Protein AF-A0A1A9BP39-F1 (afdb_monomer_lite)

Sequence (186 aa):
MTRADRRTLVRQLAGEGLSRRAIAKRLNVSKDTVRRDLDATAQDNTPDNTPDSAPGSAPVIDPPEPPAPQAAGGDLPDTAPDSAPDTAPVVEPPAPQGAPVAQVPDPHAGIEVSRCAGLRRDLALLAQTGKSPQALVYQAVIAMAHAYRLARARGDVAPGVPFTVHSMRLAPLPHRAGPAGPAEAG

Radius of gyration: 29.64 Å; chains: 1; bounding box: 73×61×86 Å

Foldseek 3Di:
DDLVVLLVQLVVVVVVVDDLVRSCVVVVHDSVSSVVSVVVVVVVPPPPDDDDDDDDDDDDDDDDDDDDDDDDDDDDDDDDDDDDDDDDDDDDPDDPDPDPPPPDPDPPVPPPCVVVPVSVVVLVVVVVVVDDSVVVVVVVVVQVVVVVVVCVVVVVDDPPDDDDCPDDDDDDDPPPPDPPPPDPDD

Structure (mmCIF, N/CA/C/O backbone):
data_AF-A0A1A9BP39-F1
#
_entry.id   AF-A0A1A9BP39-F1
#
loop_
_atom_site.group_PDB
_atom_site.id
_atom_site.type_symbol
_atom_site.label_atom_id
_atom_site.label_alt_id
_atom_site.label_comp_id
_atom_site.label_asym_id
_atom_site.label_entity_id
_atom_site.label_seq_id
_atom_site.pdbx_PDB_ins_code
_atom_site.Cartn_x
_atom_site.Cartn_y
_atom_site.Cartn_z
_atom_site.occupancy
_atom_site.B_iso_or_equiv
_atom_site.auth_seq_id
_atom_site.auth_comp_id
_atom_site.auth_asym_id
_atom_site.auth_atom_id
_atom_site.pdbx_PDB_model_num
ATOM 1 N N . MET A 1 1 ? -19.842 -20.002 -22.309 1.00 77.50 1 MET A N 1
ATOM 2 C CA . MET A 1 1 ? -19.269 -19.473 -21.052 1.00 77.50 1 MET A CA 1
ATOM 3 C C . MET A 1 1 ? -20.235 -19.777 -19.922 1.00 77.50 1 MET A C 1
ATOM 5 O O . MET A 1 1 ? -21.415 -19.469 -20.078 1.00 77.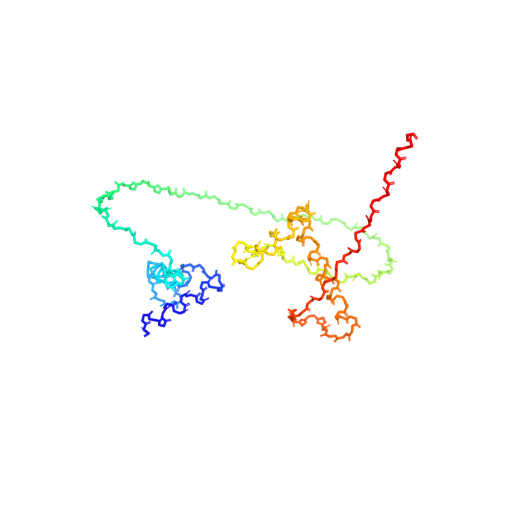50 1 MET A O 1
ATOM 9 N N . THR A 1 2 ? -19.787 -20.410 -18.837 1.00 93.62 2 THR A N 1
ATOM 10 C CA . THR A 1 2 ? -20.690 -20.733 -17.723 1.00 93.62 2 THR A CA 1
ATOM 11 C C . THR A 1 2 ? -20.938 -19.505 -16.840 1.00 93.62 2 THR A C 1
ATOM 13 O O . THR A 1 2 ? -20.203 -18.514 -16.882 1.00 93.62 2 THR A O 1
ATOM 16 N N . ARG A 1 3 ? -22.001 -19.545 -16.027 1.00 91.38 3 ARG A N 1
ATOM 17 C CA . ARG A 1 3 ? -22.317 -18.465 -15.077 1.00 91.38 3 ARG A CA 1
ATOM 18 C C . ARG A 1 3 ? -21.225 -18.300 -14.014 1.00 91.38 3 ARG A C 1
ATOM 20 O O . ARG A 1 3 ? -20.943 -17.171 -13.624 1.00 91.38 3 ARG A O 1
ATOM 27 N N . ALA A 1 4 ? -20.618 -19.404 -13.577 1.00 89.19 4 ALA A N 1
ATOM 28 C CA . ALA A 1 4 ? -19.512 -19.397 -12.624 1.00 89.19 4 ALA A CA 1
ATOM 29 C C . ALA A 1 4 ? -18.274 -18.718 -13.229 1.00 89.19 4 ALA A C 1
ATOM 31 O O . ALA A 1 4 ? -17.756 -17.775 -12.635 1.00 89.19 4 ALA A O 1
ATOM 32 N N . ASP A 1 5 ? -17.897 -19.087 -14.459 1.00 91.50 5 ASP A N 1
ATOM 33 C CA . ASP A 1 5 ? -16.769 -18.458 -15.164 1.00 91.50 5 ASP A CA 1
ATOM 34 C C . ASP A 1 5 ? -16.984 -16.951 -15.322 1.00 91.50 5 ASP A C 1
ATOM 36 O O . ASP A 1 5 ? -16.070 -16.149 -15.123 1.00 91.50 5 ASP A O 1
ATOM 40 N N . ARG A 1 6 ? -18.219 -16.539 -15.645 1.00 96.00 6 ARG A N 1
ATOM 41 C CA . ARG A 1 6 ? -18.553 -15.119 -15.796 1.00 96.00 6 ARG A CA 1
ATOM 42 C C . ARG A 1 6 ? -18.385 -14.353 -14.493 1.00 96.00 6 ARG A C 1
ATOM 44 O O . ARG A 1 6 ? -17.818 -13.267 -14.520 1.00 96.00 6 ARG A O 1
ATOM 51 N N . ARG A 1 7 ? -18.833 -14.906 -13.366 1.00 94.62 7 ARG A N 1
ATOM 52 C CA . ARG A 1 7 ? -18.667 -14.278 -12.045 1.00 94.62 7 ARG A CA 1
ATOM 53 C C . ARG A 1 7 ? -17.196 -14.101 -11.683 1.00 94.62 7 ARG A C 1
ATOM 55 O O . ARG A 1 7 ? -16.824 -13.034 -11.199 1.00 94.62 7 ARG A O 1
ATOM 62 N N . THR A 1 8 ? -16.362 -15.095 -11.981 1.00 93.62 8 THR A N 1
ATOM 63 C CA . THR A 1 8 ? -14.910 -15.014 -11.776 1.00 93.62 8 THR A CA 1
ATOM 64 C C . THR A 1 8 ? -14.295 -13.879 -12.596 1.00 93.62 8 THR A C 1
ATOM 66 O O . THR A 1 8 ? -13.587 -13.042 -12.037 1.00 93.62 8 THR A O 1
ATOM 69 N N . LEU A 1 9 ? -14.638 -13.771 -13.887 1.00 94.94 9 LEU A N 1
ATOM 70 C CA . LEU A 1 9 ? -14.141 -12.680 -14.736 1.00 94.94 9 LEU A CA 1
ATOM 71 C C . LEU A 1 9 ? -14.679 -11.304 -14.321 1.00 94.94 9 LEU A C 1
ATOM 73 O O . LEU A 1 9 ? -13.938 -10.326 -14.347 1.00 94.94 9 LEU A O 1
ATOM 77 N N . VAL A 1 10 ? -15.946 -11.207 -13.908 1.00 95.94 10 VAL A N 1
ATOM 78 C CA . VAL A 1 10 ? -16.526 -9.955 -13.393 1.00 95.94 10 VAL A CA 1
ATOM 79 C C . VAL A 1 10 ? -15.775 -9.483 -12.144 1.00 95.94 10 VAL A C 1
ATOM 81 O O . VAL A 1 10 ? -15.451 -8.300 -12.050 1.00 95.94 10 VAL A O 1
ATOM 84 N N . ARG A 1 11 ? -15.449 -10.394 -11.216 1.00 94.44 11 ARG A N 1
ATOM 85 C CA . ARG A 1 11 ? -14.672 -10.081 -10.006 1.00 94.44 11 ARG A CA 1
ATOM 86 C C . ARG A 1 11 ? -13.259 -9.609 -10.351 1.00 94.44 11 ARG A C 1
ATOM 88 O O . ARG A 1 11 ? -12.810 -8.605 -9.806 1.00 94.44 11 ARG A O 1
ATOM 95 N N . GLN A 1 12 ? -12.587 -10.302 -11.269 1.00 94.19 12 GLN A N 1
ATOM 96 C CA . GLN A 1 12 ? -11.242 -9.942 -11.715 1.00 94.19 12 GLN A CA 1
ATOM 97 C C . GLN A 1 12 ? -11.211 -8.541 -12.344 1.00 94.19 12 GLN A C 1
ATOM 99 O O . GLN A 1 12 ? -10.460 -7.682 -11.891 1.00 94.19 12 GLN A O 1
ATOM 104 N N . LEU A 1 13 ? -12.088 -8.273 -13.318 1.00 94.44 13 LEU A N 1
ATOM 105 C CA . LEU A 1 13 ? -12.143 -6.977 -14.005 1.00 94.44 13 LEU A CA 1
ATOM 106 C C . LEU A 1 13 ? -12.551 -5.829 -13.066 1.00 94.44 13 LEU A C 1
ATOM 108 O O . LEU A 1 13 ? -12.116 -4.694 -13.244 1.00 94.44 13 LEU A O 1
ATOM 112 N N . ALA A 1 14 ? -13.378 -6.106 -12.053 1.00 93.56 14 ALA A N 1
ATOM 113 C CA . ALA A 1 14 ? -13.688 -5.128 -11.015 1.00 93.56 14 ALA A CA 1
ATOM 114 C C . ALA A 1 14 ? -12.468 -4.824 -10.124 1.00 93.56 14 ALA A C 1
ATOM 116 O O . ALA A 1 14 ? -12.278 -3.673 -9.732 1.00 93.56 14 ALA A O 1
ATOM 117 N N . GLY A 1 15 ? -11.627 -5.825 -9.838 1.00 87.81 15 GLY A N 1
ATOM 118 C CA . GLY A 1 15 ? -10.347 -5.654 -9.141 1.00 87.81 15 GLY A CA 1
ATOM 119 C C . GLY A 1 15 ? -9.326 -4.833 -9.937 1.00 87.81 15 GLY A C 1
ATOM 120 O O . GLY A 1 15 ? -8.557 -4.081 -9.348 1.00 87.81 15 GLY A O 1
ATOM 121 N N . GLU A 1 16 ? -9.384 -4.899 -11.268 1.00 90.06 16 GLU A N 1
ATOM 122 C CA . GLU A 1 16 ? -8.607 -4.057 -12.193 1.00 90.06 16 GLU A CA 1
ATOM 123 C C . GLU A 1 16 ? -9.140 -2.610 -12.294 1.00 90.06 16 GLU A C 1
ATOM 125 O O . GLU A 1 16 ? -8.597 -1.791 -13.032 1.00 90.06 16 GLU A O 1
ATOM 130 N N . GLY A 1 17 ? -10.213 -2.274 -11.567 1.00 93.75 17 GLY A N 1
ATOM 131 C CA . GLY A 1 17 ? -10.776 -0.923 -11.522 1.00 93.75 17 GLY A CA 1
ATOM 132 C C . GLY A 1 17 ? -11.692 -0.571 -12.697 1.00 93.75 17 GLY A C 1
ATOM 133 O O . GLY A 1 17 ? -12.065 0.594 -12.856 1.00 93.75 17 GLY A O 1
ATOM 134 N N . LEU A 1 18 ? -12.099 -1.541 -13.525 1.00 94.38 18 LEU A N 1
ATOM 135 C CA . LEU A 1 18 ? -13.011 -1.258 -14.631 1.00 94.38 18 LEU A CA 1
ATOM 136 C C . LEU A 1 18 ? -14.408 -0.888 -14.118 1.00 94.38 18 LEU A C 1
ATOM 138 O O . LEU A 1 18 ? -14.981 -1.521 -13.229 1.00 94.38 18 LEU A O 1
ATOM 142 N N . SER A 1 19 ? -15.019 0.110 -14.761 1.00 95.31 19 SER A N 1
ATOM 143 C CA . SER A 1 19 ? -16.411 0.461 -14.481 1.00 95.31 19 SER A CA 1
ATOM 144 C C . SER A 1 19 ? -17.364 -0.669 -14.893 1.00 95.31 19 SER A C 1
ATOM 146 O O . SER A 1 19 ? -17.146 -1.368 -15.885 1.00 95.31 19 SER A O 1
ATOM 148 N N . ARG A 1 20 ? -18.502 -0.801 -14.198 1.00 95.69 20 ARG A N 1
ATOM 149 C CA . ARG A 1 20 ? -19.535 -1.818 -14.503 1.00 95.69 20 ARG A CA 1
ATOM 150 C C . ARG A 1 20 ? -19.988 -1.794 -15.970 1.00 95.69 20 ARG A C 1
ATOM 152 O O . ARG A 1 20 ? -20.306 -2.834 -16.536 1.00 95.69 20 ARG A O 1
ATOM 159 N N . ARG A 1 21 ? -20.006 -0.608 -16.594 1.00 95.81 21 ARG A N 1
ATOM 160 C CA . ARG A 1 21 ? -20.367 -0.426 -18.010 1.00 95.81 21 ARG A CA 1
ATOM 161 C C . ARG A 1 21 ? -19.275 -0.954 -18.949 1.00 95.81 21 ARG A C 1
ATOM 163 O O . ARG A 1 21 ? -19.604 -1.563 -19.962 1.00 95.81 21 ARG A O 1
ATOM 170 N N . ALA A 1 22 ? -18.002 -0.764 -18.603 1.00 96.00 22 ALA A N 1
ATOM 171 C CA . ALA A 1 22 ? -16.876 -1.317 -19.355 1.00 96.00 22 ALA A CA 1
ATOM 172 C C . ALA A 1 22 ? -16.826 -2.851 -19.253 1.00 96.00 22 ALA A C 1
ATOM 174 O O . ALA A 1 22 ? -16.654 -3.525 -20.267 1.00 96.00 22 ALA A O 1
ATOM 175 N N . ILE A 1 23 ? -17.074 -3.401 -18.059 1.00 96.56 23 ILE A N 1
ATOM 176 C CA . ILE A 1 23 ? -17.167 -4.853 -17.828 1.00 96.56 23 ILE A CA 1
ATOM 177 C C . ILE A 1 23 ? -18.307 -5.461 -18.657 1.00 96.56 23 ILE A C 1
ATOM 179 O O . ILE A 1 23 ? -18.098 -6.441 -19.370 1.00 96.56 23 ILE A O 1
ATOM 183 N N . ALA A 1 24 ? -19.491 -4.841 -18.624 1.00 97.56 24 ALA A N 1
ATOM 184 C CA . ALA A 1 24 ? -20.658 -5.252 -19.406 1.00 97.56 24 ALA A CA 1
ATOM 185 C C . ALA A 1 24 ? -20.354 -5.311 -20.913 1.00 97.56 24 ALA A C 1
ATOM 187 O O . ALA A 1 24 ? -20.621 -6.323 -21.559 1.00 97.56 24 ALA A O 1
ATOM 188 N N . LYS A 1 25 ? -19.720 -4.260 -21.453 1.00 97.38 25 LYS A N 1
ATOM 189 C CA . LYS A 1 25 ? -19.304 -4.201 -22.861 1.00 97.38 25 LYS A CA 1
ATOM 190 C C . LYS A 1 25 ? -18.297 -5.302 -23.210 1.00 97.38 25 LYS A C 1
ATOM 192 O O . LYS A 1 25 ? -18.423 -5.925 -24.256 1.00 97.38 25 LYS A O 1
ATOM 197 N N . ARG A 1 26 ? -17.316 -5.557 -22.338 1.00 96.25 26 ARG A N 1
ATOM 198 C CA . ARG A 1 26 ? -16.243 -6.536 -22.576 1.00 96.25 26 ARG A CA 1
ATOM 199 C C . ARG A 1 26 ? -16.731 -7.984 -22.537 1.00 96.25 26 ARG A C 1
ATOM 201 O O . ARG A 1 26 ? -16.249 -8.805 -23.305 1.00 96.25 26 ARG A O 1
ATOM 208 N N . LEU A 1 27 ? -17.681 -8.287 -21.655 1.00 96.06 27 LEU A N 1
ATOM 209 C CA . LEU A 1 27 ? -18.261 -9.625 -21.504 1.00 96.06 27 LEU A CA 1
ATOM 210 C C . LEU A 1 27 ? -19.524 -9.837 -22.352 1.00 96.06 27 LEU A C 1
ATOM 212 O O . LEU A 1 27 ? -20.117 -10.910 -22.293 1.00 96.06 27 LEU A O 1
ATOM 216 N N . ASN A 1 28 ? -19.936 -8.824 -23.121 1.00 96.88 28 ASN A N 1
ATOM 217 C CA . ASN A 1 28 ? -21.171 -8.802 -23.903 1.00 96.88 28 ASN A CA 1
ATOM 218 C C . ASN A 1 28 ? -22.421 -9.182 -23.079 1.00 96.88 28 ASN A C 1
ATOM 220 O O . ASN A 1 28 ? -23.222 -10.030 -23.469 1.00 96.88 28 ASN A O 1
ATOM 224 N N . VAL A 1 29 ? -22.571 -8.568 -21.903 1.00 96.94 29 VAL A N 1
ATOM 225 C CA . VAL A 1 29 ? -23.714 -8.775 -20.998 1.00 96.94 29 VAL A CA 1
ATOM 226 C C . VAL A 1 29 ? -24.319 -7.447 -20.560 1.00 96.94 29 VAL A C 1
ATOM 228 O O . VAL A 1 29 ? -23.701 -6.392 -20.683 1.00 96.94 29 VAL A O 1
ATOM 231 N N . SER A 1 30 ? -25.535 -7.481 -20.011 1.00 97.38 30 SER A N 1
ATOM 232 C CA . SER A 1 30 ? -26.180 -6.274 -19.493 1.00 97.38 30 SE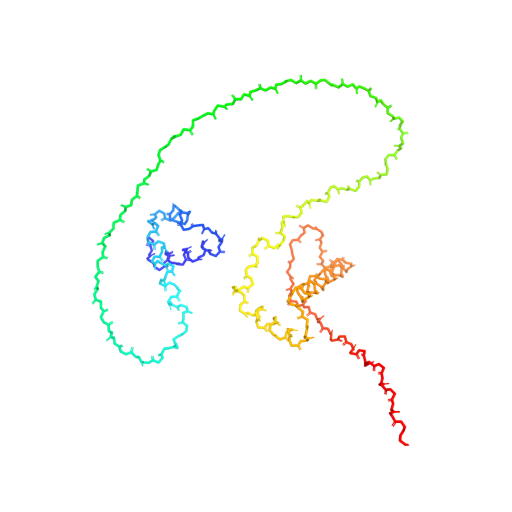R A CA 1
ATOM 233 C C . SER A 1 30 ? -25.505 -5.768 -18.212 1.00 97.38 30 SER A C 1
ATOM 235 O O . SER A 1 30 ? -25.004 -6.541 -17.392 1.00 97.38 30 SER A O 1
ATOM 237 N N . LYS A 1 31 ? -25.560 -4.449 -17.989 1.00 96.31 31 LYS A N 1
ATOM 238 C CA . LYS A 1 31 ? -25.093 -3.815 -16.742 1.00 96.31 31 LYS A CA 1
ATOM 239 C C . LYS A 1 31 ? -25.772 -4.411 -15.499 1.00 96.31 31 LYS A C 1
ATOM 241 O O . LYS A 1 31 ? -25.127 -4.528 -14.460 1.00 96.31 31 LYS A O 1
ATOM 246 N N . ASP A 1 32 ? -27.043 -4.805 -15.608 1.00 97.12 32 ASP A N 1
ATOM 247 C CA . ASP A 1 32 ? -27.777 -5.443 -14.508 1.00 97.12 32 ASP A CA 1
ATOM 248 C C . ASP A 1 32 ? -27.226 -6.835 -14.172 1.00 97.12 32 ASP A C 1
ATOM 250 O O . ASP A 1 32 ? -27.102 -7.185 -13.002 1.00 97.12 32 ASP A O 1
ATOM 254 N N . THR A 1 33 ? -26.792 -7.593 -15.184 1.00 96.50 33 THR A N 1
ATOM 255 C CA . THR A 1 33 ? -26.137 -8.895 -14.976 1.00 96.50 33 THR A CA 1
ATOM 256 C C . THR A 1 33 ? -24.836 -8.731 -14.196 1.00 96.50 33 THR A C 1
ATOM 258 O O . THR A 1 33 ? -24.598 -9.467 -13.245 1.00 96.50 33 THR A O 1
ATOM 261 N N . VAL A 1 34 ? -24.028 -7.721 -14.544 1.00 96.56 34 VAL A N 1
ATOM 262 C CA . VAL A 1 34 ? -22.785 -7.400 -13.820 1.00 96.56 34 VAL A CA 1
ATOM 263 C C . VAL A 1 34 ? -23.073 -7.019 -12.366 1.00 96.56 34 VAL A C 1
ATOM 265 O O . VAL A 1 34 ? -22.350 -7.452 -11.476 1.00 96.56 34 VAL A O 1
ATOM 268 N N . ARG A 1 35 ? -24.137 -6.244 -12.109 1.00 96.56 35 ARG A N 1
ATOM 269 C CA . ARG A 1 35 ? -24.567 -5.897 -10.745 1.00 96.56 35 ARG A CA 1
ATOM 270 C C . ARG A 1 35 ? -24.915 -7.150 -9.937 1.00 96.56 35 ARG A C 1
ATOM 272 O O . ARG A 1 35 ? -24.295 -7.376 -8.908 1.00 96.56 35 ARG A O 1
ATOM 279 N N . ARG A 1 36 ? -25.823 -7.996 -10.443 1.00 95.50 36 ARG A N 1
ATOM 280 C CA . ARG A 1 36 ? -26.234 -9.232 -9.748 1.00 95.50 36 ARG A CA 1
ATOM 281 C C . ARG A 1 36 ? -25.070 -10.193 -9.507 1.00 95.50 36 ARG A C 1
ATOM 283 O O . ARG A 1 36 ? -25.045 -10.873 -8.487 1.00 95.50 36 ARG A O 1
ATOM 290 N N . ASP A 1 37 ? -24.136 -10.291 -10.453 1.00 95.38 37 ASP A N 1
ATOM 291 C CA . ASP A 1 37 ? -22.973 -11.170 -10.317 1.00 95.38 37 ASP A CA 1
ATOM 292 C C . ASP A 1 37 ? -21.973 -10.632 -9.271 1.00 95.38 37 ASP A C 1
ATOM 294 O O . ASP A 1 37 ? -21.426 -11.433 -8.517 1.00 95.38 37 ASP A O 1
ATOM 298 N N . LEU A 1 38 ? -21.799 -9.308 -9.145 1.00 93.31 38 LEU A N 1
ATOM 299 C CA . LEU A 1 38 ? -21.009 -8.701 -8.062 1.00 93.31 38 LEU A CA 1
ATOM 300 C C . LEU A 1 38 ? -21.670 -8.882 -6.687 1.00 93.31 38 LEU A C 1
ATOM 302 O O . LEU A 1 38 ? -20.984 -9.273 -5.742 1.00 93.31 38 LEU A O 1
ATOM 306 N N . ASP A 1 39 ? -22.983 -8.660 -6.589 1.00 91.81 39 ASP A N 1
ATOM 307 C CA . ASP A 1 39 ? -23.737 -8.806 -5.335 1.00 91.81 39 ASP A CA 1
ATOM 308 C C . ASP A 1 39 ? -23.670 -10.253 -4.816 1.00 91.81 39 ASP A C 1
ATOM 310 O O . ASP A 1 39 ? -23.367 -10.482 -3.646 1.00 91.81 39 ASP A O 1
ATOM 314 N N . ALA A 1 40 ? -23.833 -11.238 -5.708 1.00 89.06 40 ALA A N 1
ATOM 315 C CA . ALA A 1 40 ? -23.682 -12.652 -5.363 1.00 89.06 40 ALA A CA 1
ATOM 316 C C . ALA A 1 40 ? -22.275 -12.966 -4.823 1.00 89.06 40 ALA A C 1
ATOM 318 O O . ALA A 1 40 ? -22.132 -13.665 -3.827 1.00 89.06 40 ALA A O 1
ATOM 319 N N . THR A 1 41 ? -21.224 -12.398 -5.426 1.00 86.44 41 THR A N 1
ATOM 320 C CA . THR A 1 41 ? -19.857 -12.607 -4.924 1.00 86.44 41 THR A CA 1
ATOM 321 C C . THR A 1 41 ? -19.553 -11.898 -3.606 1.00 86.44 41 THR A C 1
ATOM 323 O O . THR A 1 41 ? -18.619 -12.306 -2.920 1.00 86.44 41 THR A O 1
ATOM 326 N N . ALA A 1 42 ? -20.286 -10.844 -3.247 1.00 80.44 42 ALA A N 1
ATOM 327 C CA . ALA A 1 42 ? -20.158 -10.207 -1.939 1.00 80.44 42 ALA A CA 1
ATOM 328 C C . ALA A 1 42 ? -20.817 -11.062 -0.844 1.00 80.44 42 ALA A C 1
ATOM 330 O O . ALA A 1 42 ? -20.244 -11.224 0.232 1.00 80.44 42 ALA A O 1
ATOM 331 N N . GLN A 1 43 ? -21.967 -11.672 -1.151 1.00 75.25 43 GLN A N 1
ATOM 332 C CA . GLN A 1 43 ? -22.649 -12.612 -0.256 1.00 75.25 43 GLN A CA 1
ATOM 333 C C . GLN A 1 43 ? -21.808 -13.871 -0.004 1.00 75.25 43 GLN A C 1
ATOM 335 O O . GLN A 1 43 ? -21.618 -14.237 1.150 1.00 75.25 43 GLN A O 1
ATOM 340 N N . ASP A 1 44 ? -21.194 -14.447 -1.044 1.00 71.19 44 ASP A N 1
ATOM 341 C CA . ASP A 1 44 ? -20.322 -15.628 -0.910 1.00 71.19 44 ASP A CA 1
ATOM 342 C C . ASP A 1 44 ? -19.042 -15.366 -0.078 1.00 71.19 44 ASP A C 1
ATOM 344 O O . ASP A 1 44 ? -18.432 -16.300 0.433 1.00 71.19 44 ASP A O 1
ATOM 348 N N . ASN A 1 45 ? -18.598 -14.105 0.037 1.00 59.62 45 ASN A N 1
ATOM 349 C CA . ASN A 1 45 ? -17.401 -13.714 0.801 1.00 59.62 45 ASN A CA 1
ATOM 350 C C . ASN A 1 45 ? -17.715 -13.208 2.214 1.00 59.62 45 ASN A C 1
ATOM 352 O O . ASN A 1 45 ? -16.795 -12.825 2.939 1.00 59.62 45 ASN A O 1
ATOM 356 N N . THR A 1 46 ? -18.988 -13.159 2.603 1.00 53.84 46 THR A N 1
ATOM 357 C CA . THR A 1 46 ? -19.358 -12.816 3.974 1.00 53.84 46 THR A CA 1
ATOM 358 C C . THR A 1 46 ? -19.239 -14.101 4.797 1.00 53.84 46 THR A C 1
ATOM 360 O O . THR A 1 46 ? -20.033 -15.011 4.572 1.00 53.84 46 THR A O 1
ATOM 363 N N . PRO A 1 47 ? -18.236 -14.248 5.691 1.00 48.34 47 PRO A N 1
ATOM 364 C CA . PRO A 1 47 ? -18.181 -15.402 6.574 1.00 48.34 47 PRO A CA 1
ATOM 365 C C . PRO A 1 47 ? -19.466 -15.437 7.394 1.00 48.34 47 PRO A C 1
ATOM 367 O O . PRO A 1 47 ? -19.849 -14.430 7.992 1.00 48.34 47 PRO A O 1
ATOM 370 N N . ASP A 1 48 ? -20.112 -16.596 7.349 1.00 46.81 48 ASP A N 1
ATOM 371 C CA . ASP A 1 48 ? -21.367 -16.931 8.001 1.00 46.81 48 ASP A CA 1
ATOM 372 C C . ASP A 1 48 ? -21.304 -16.570 9.488 1.00 46.81 48 ASP A C 1
ATOM 374 O O . ASP A 1 48 ? -20.714 -17.265 10.314 1.00 46.81 48 ASP A O 1
ATOM 378 N N . ASN A 1 49 ? -21.812 -15.388 9.808 1.00 49.91 49 ASN A N 1
ATOM 379 C CA . ASN A 1 49 ? -21.904 -14.885 11.163 1.00 49.91 49 ASN A CA 1
ATOM 380 C C . ASN A 1 49 ? -23.233 -14.147 11.257 1.00 49.91 49 ASN A C 1
ATOM 382 O O . ASN A 1 49 ? -23.292 -12.920 11.325 1.00 49.91 49 ASN A O 1
ATOM 386 N N . THR A 1 50 ? -24.311 -14.925 11.185 1.00 46.88 50 THR A N 1
ATOM 387 C CA . THR A 1 50 ? -25.649 -14.420 11.467 1.00 46.88 50 THR A CA 1
ATOM 388 C C . THR A 1 50 ? -26.308 -15.331 12.498 1.00 46.88 50 THR A C 1
ATOM 390 O O . THR A 1 50 ? -26.579 -16.493 12.195 1.00 46.88 50 THR A O 1
ATOM 393 N N . PRO A 1 51 ? -26.561 -14.833 13.721 1.00 52.41 51 PRO A N 1
ATOM 394 C CA . PRO A 1 51 ? -27.538 -15.430 14.611 1.00 52.41 51 PRO A CA 1
ATOM 395 C C . PRO A 1 51 ? -28.917 -15.378 13.953 1.00 52.41 51 PRO A C 1
ATOM 397 O O . PRO A 1 51 ? -29.304 -14.372 13.358 1.00 52.41 51 PRO A O 1
ATOM 400 N N . ASP A 1 52 ? -29.629 -16.484 14.102 1.00 51.34 52 ASP A N 1
ATOM 401 C CA . ASP A 1 52 ? -31.028 -16.709 13.767 1.00 51.34 52 ASP A CA 1
ATOM 402 C C . ASP A 1 52 ? -31.936 -15.528 14.166 1.00 51.34 52 ASP A C 1
ATOM 404 O O . ASP A 1 52 ? -32.039 -15.154 15.338 1.00 51.34 52 ASP A O 1
ATOM 408 N N . SER A 1 53 ? -32.595 -14.916 13.182 1.00 43.66 53 SER A N 1
ATOM 409 C CA . SER A 1 53 ? -33.777 -14.078 13.385 1.00 43.66 53 SER A CA 1
ATOM 410 C C . SER A 1 53 ? -34.657 -14.110 12.136 1.00 43.66 53 SER A C 1
ATOM 412 O O . SER A 1 53 ? -34.243 -13.774 11.028 1.00 43.66 53 SER A O 1
ATOM 414 N N . ALA A 1 54 ? -35.878 -14.579 12.373 1.00 44.34 54 ALA A N 1
ATOM 415 C CA . ALA A 1 54 ? -36.924 -14.979 11.442 1.00 44.34 54 ALA A CA 1
ATOM 416 C C . ALA A 1 54 ? -37.590 -13.798 10.673 1.00 44.34 54 ALA A C 1
ATOM 418 O O . ALA A 1 54 ? -37.310 -12.632 10.955 1.00 44.34 54 ALA A O 1
ATOM 419 N N . PRO A 1 55 ? -38.466 -14.080 9.679 1.00 58.00 55 PRO A N 1
ATOM 420 C CA . PRO A 1 55 ? -38.757 -13.194 8.553 1.00 58.00 55 PRO A CA 1
ATOM 421 C C . PRO A 1 55 ? -39.975 -12.284 8.772 1.00 58.00 55 PRO A C 1
ATOM 423 O O . PRO A 1 55 ? -40.961 -12.673 9.396 1.00 58.00 55 PRO A O 1
ATOM 426 N N . GLY A 1 56 ? -39.949 -11.096 8.160 1.00 40.09 56 GLY A N 1
ATOM 427 C CA . GLY A 1 56 ? -41.072 -10.159 8.153 1.00 40.09 56 GLY A CA 1
ATOM 428 C C . GLY A 1 56 ? -41.162 -9.347 6.860 1.00 40.09 56 GLY A C 1
ATOM 429 O O . GLY A 1 56 ? -40.493 -8.333 6.723 1.00 40.09 56 GLY A O 1
ATOM 430 N N . SER A 1 57 ? -42.039 -9.809 5.965 1.00 41.81 57 SER A N 1
ATOM 431 C CA . SER A 1 57 ? -42.837 -9.042 4.990 1.00 41.81 57 SER A CA 1
ATOM 432 C C . SER A 1 57 ? -42.156 -8.288 3.829 1.00 41.81 57 SER A C 1
ATOM 434 O O . SER A 1 57 ? -41.532 -7.245 3.981 1.00 41.81 57 SER A O 1
ATOM 436 N N . ALA A 1 58 ? -42.433 -8.779 2.617 1.00 44.44 58 ALA A N 1
ATOM 437 C CA . ALA A 1 58 ? -42.484 -8.018 1.360 1.00 44.44 58 ALA A CA 1
ATOM 438 C C . ALA A 1 58 ? -43.912 -7.456 1.138 1.00 44.44 58 ALA A C 1
ATOM 440 O O . ALA A 1 58 ? -44.793 -7.767 1.944 1.00 44.44 58 ALA A O 1
ATOM 441 N N . PRO A 1 59 ? -44.243 -6.847 -0.022 1.00 63.69 59 PRO A N 1
ATOM 442 C CA . PRO A 1 59 ? -43.535 -5.908 -0.918 1.00 63.69 59 PRO A CA 1
ATOM 443 C C . PRO A 1 59 ? -44.271 -4.537 -0.907 1.00 63.69 59 PRO A C 1
ATOM 445 O O . PRO A 1 59 ? -45.125 -4.387 -0.044 1.00 63.69 59 PRO A O 1
ATOM 448 N N . VAL A 1 60 ? -43.990 -3.574 -1.825 1.00 48.22 60 VAL A N 1
ATOM 449 C CA . VAL A 1 60 ? -44.973 -2.647 -2.491 1.00 48.22 60 VAL A CA 1
ATOM 450 C C . VAL A 1 60 ? -44.327 -1.362 -3.100 1.00 48.22 60 VAL A C 1
ATOM 452 O O . VAL A 1 60 ? -43.808 -0.522 -2.376 1.00 48.22 60 VAL A O 1
ATOM 455 N N . ILE A 1 61 ? -44.472 -1.236 -4.439 1.00 45.72 61 ILE A N 1
ATOM 456 C CA . ILE A 1 61 ? -44.735 -0.038 -5.297 1.00 45.72 61 ILE A CA 1
ATOM 457 C C . ILE A 1 61 ? -43.577 0.864 -5.838 1.00 45.72 61 ILE A C 1
ATOM 459 O O . ILE A 1 61 ? -42.936 1.609 -5.105 1.00 45.72 61 ILE A O 1
ATOM 463 N N . ASP A 1 62 ? -43.425 0.842 -7.179 1.00 45.44 62 ASP A N 1
ATOM 464 C CA . ASP A 1 62 ? -42.916 1.882 -8.129 1.00 45.44 62 ASP A CA 1
ATOM 465 C C . ASP A 1 62 ? -44.004 2.962 -8.416 1.00 45.44 62 ASP A C 1
ATOM 467 O O . ASP A 1 62 ? -45.175 2.646 -8.202 1.00 45.44 62 ASP A O 1
ATOM 471 N N . PRO A 1 63 ? -43.792 4.074 -9.174 1.00 62.84 63 PRO A N 1
ATOM 472 C CA . PRO A 1 63 ? -42.731 5.102 -9.291 1.00 62.84 63 PRO A CA 1
ATOM 473 C C . PRO A 1 63 ? -43.376 6.546 -9.213 1.00 62.84 63 PRO A C 1
ATOM 475 O O . PRO A 1 63 ? -44.536 6.623 -8.801 1.00 62.84 63 PRO A O 1
ATOM 478 N N . PRO A 1 64 ? -42.734 7.709 -9.541 1.00 55.22 64 PRO A N 1
ATOM 479 C CA . PRO A 1 64 ? -42.465 8.120 -10.936 1.00 55.22 64 PRO A CA 1
ATOM 480 C C . PRO A 1 64 ? -41.180 8.960 -11.182 1.00 55.22 64 PRO A C 1
ATOM 482 O O . PRO A 1 64 ? -40.563 9.537 -10.289 1.00 55.22 64 PRO A O 1
ATOM 485 N N . GLU A 1 65 ? -40.824 9.027 -12.464 1.00 55.62 65 GLU A N 1
ATOM 486 C CA . GLU A 1 65 ? -39.763 9.805 -13.123 1.00 55.62 65 GLU A CA 1
ATOM 487 C C . GLU A 1 65 ? -40.141 11.293 -13.323 1.00 55.62 65 GLU A C 1
ATOM 489 O O . GLU A 1 65 ? -41.303 11.593 -13.605 1.00 55.62 65 GLU A O 1
ATOM 494 N N . PRO A 1 66 ? -39.173 12.229 -13.241 1.00 65.06 66 PRO A N 1
ATOM 495 C CA . PRO A 1 66 ? -39.267 13.507 -13.959 1.00 65.06 66 PRO A CA 1
ATOM 496 C C . PRO A 1 66 ? -37.981 13.863 -14.763 1.00 65.06 66 PRO A C 1
ATOM 498 O O . PRO A 1 66 ? -36.957 13.192 -14.634 1.00 65.06 66 PRO A O 1
ATOM 501 N N . PRO A 1 67 ? -38.036 14.889 -15.643 1.00 55.72 67 PRO A N 1
ATOM 502 C CA . PRO A 1 67 ? -37.584 14.805 -17.035 1.00 55.72 67 PRO A CA 1
ATOM 503 C C . PRO A 1 67 ? -36.165 15.324 -17.328 1.00 55.72 67 PRO A C 1
ATOM 505 O O . PRO A 1 67 ? -35.528 16.018 -16.539 1.00 55.72 67 PRO A O 1
ATOM 508 N N . ALA A 1 68 ? -35.715 15.017 -18.549 1.00 55.91 68 ALA A N 1
ATOM 509 C CA . ALA A 1 68 ? -34.529 15.560 -19.206 1.00 55.91 68 ALA A CA 1
ATOM 510 C C . ALA A 1 68 ? -34.625 17.074 -19.501 1.00 55.91 68 ALA A C 1
ATOM 512 O O . ALA A 1 68 ? -35.696 17.555 -19.872 1.00 55.91 68 ALA A O 1
ATOM 513 N N . PRO A 1 69 ? -33.485 17.790 -19.499 1.00 65.62 69 PRO A N 1
ATOM 514 C CA . PRO A 1 69 ? -33.309 19.000 -20.303 1.00 65.62 69 PRO A CA 1
ATOM 515 C C . PRO A 1 69 ? -32.410 18.761 -21.526 1.00 65.62 69 PRO A C 1
ATOM 517 O O . PRO A 1 69 ? -31.343 18.150 -21.444 1.00 65.62 69 PRO A O 1
ATOM 520 N N . GLN A 1 70 ? -32.872 19.279 -22.663 1.00 46.62 70 GLN A N 1
ATOM 521 C CA . GLN A 1 70 ? -32.198 19.348 -23.958 1.00 46.62 70 GLN A CA 1
ATOM 522 C C . GLN A 1 70 ? -31.310 20.605 -24.087 1.00 46.62 70 GLN A C 1
ATOM 524 O O . GLN A 1 70 ? -31.641 21.651 -23.545 1.00 46.62 70 GLN A O 1
ATOM 529 N N . ALA A 1 71 ? -30.246 20.451 -24.887 1.00 45.12 71 ALA A N 1
ATOM 530 C CA . ALA A 1 71 ? -29.659 21.358 -25.892 1.00 45.12 71 ALA A CA 1
ATOM 531 C C . ALA A 1 71 ? -29.294 22.832 -25.585 1.00 45.12 71 ALA A C 1
ATOM 533 O O . ALA A 1 71 ? -30.152 23.648 -25.277 1.00 45.12 71 ALA A O 1
ATOM 534 N N . ALA A 1 72 ? -28.027 23.175 -25.876 1.00 45.16 72 ALA A N 1
ATOM 535 C CA . ALA A 1 72 ? -27.515 24.316 -26.678 1.00 45.16 72 ALA A CA 1
ATOM 536 C C . ALA A 1 72 ? -25.987 24.397 -26.419 1.00 45.16 72 ALA A C 1
ATOM 538 O O . ALA A 1 72 ? -25.571 24.225 -25.282 1.00 45.16 72 ALA A O 1
ATOM 539 N N . GLY A 1 73 ? -25.055 24.520 -27.369 1.00 44.34 73 GLY A N 1
ATOM 540 C CA . GLY A 1 73 ? -25.047 25.330 -28.588 1.00 44.34 73 GLY A CA 1
ATOM 541 C C . GLY A 1 73 ? -24.223 26.603 -28.324 1.00 44.34 73 GLY A C 1
ATOM 542 O O . GLY A 1 73 ? -24.664 27.425 -27.531 1.00 44.34 73 GLY A O 1
ATOM 543 N N . GLY A 1 74 ? -23.051 26.752 -28.956 1.00 40.25 74 GLY A N 1
ATOM 544 C CA . GLY A 1 74 ? -22.226 27.977 -28.926 1.00 40.25 74 GLY A CA 1
ATOM 545 C C . GLY A 1 74 ? -20.723 27.661 -28.897 1.00 40.25 74 GLY A C 1
ATOM 546 O O . GLY A 1 74 ? -20.200 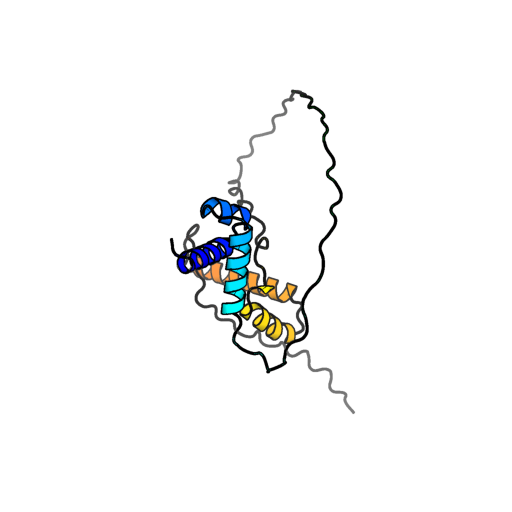27.293 -27.853 1.00 40.25 74 GLY A O 1
ATOM 547 N N . ASP A 1 75 ? -20.094 27.430 -30.047 1.00 42.75 75 ASP A N 1
ATOM 548 C CA . ASP A 1 75 ? -19.371 28.391 -30.906 1.00 42.75 75 ASP A CA 1
ATOM 549 C C . ASP A 1 75 ? -17.985 28.821 -30.387 1.00 42.75 75 ASP A C 1
ATOM 551 O O . ASP A 1 75 ? -17.829 29.372 -29.299 1.00 42.75 75 ASP A O 1
ATOM 555 N N . LEU A 1 76 ? -16.983 28.534 -31.223 1.00 48.66 76 LEU A N 1
ATOM 556 C CA . LEU A 1 76 ? -15.597 29.002 -31.142 1.00 48.66 76 LEU A CA 1
ATOM 557 C C . LEU A 1 76 ? -15.546 30.507 -31.461 1.00 48.66 76 LEU A C 1
ATOM 559 O O . LEU A 1 76 ? -16.389 31.009 -32.206 1.00 48.66 76 LEU A O 1
ATOM 563 N N . PRO A 1 77 ? -14.490 31.209 -31.022 1.00 60.12 77 PRO A N 1
ATOM 564 C CA . PRO A 1 77 ? -13.637 31.736 -32.078 1.00 60.12 77 PRO A CA 1
ATOM 565 C C . PRO A 1 77 ? -12.136 31.531 -31.871 1.00 60.12 77 PRO A C 1
ATOM 567 O O . PRO A 1 77 ? -11.596 31.432 -30.771 1.00 60.12 77 PRO A O 1
ATOM 570 N N . ASP A 1 78 ? -11.541 31.483 -33.050 1.00 50.47 78 ASP A N 1
ATOM 571 C CA . ASP A 1 78 ? -10.158 31.537 -33.478 1.00 50.47 78 ASP A CA 1
ATOM 572 C C . ASP A 1 78 ? -9.538 32.924 -33.216 1.00 50.47 78 ASP A C 1
ATOM 574 O O . ASP A 1 78 ? -10.132 33.943 -33.577 1.00 50.47 78 ASP A O 1
ATOM 578 N N . THR A 1 79 ? -8.333 32.958 -32.640 1.00 43.59 79 THR A N 1
ATOM 579 C CA . THR A 1 79 ? -7.446 34.127 -32.713 1.00 43.59 79 THR A CA 1
ATOM 580 C C . THR A 1 79 ? -5.990 33.662 -32.755 1.00 43.59 79 THR A C 1
ATOM 582 O O . THR A 1 79 ? -5.409 33.263 -31.745 1.00 43.59 79 THR A O 1
ATOM 585 N N . ALA A 1 80 ? -5.405 33.704 -33.949 1.00 46.00 80 ALA A N 1
ATOM 586 C CA . ALA A 1 80 ? -3.967 33.625 -34.192 1.00 46.00 80 ALA A CA 1
ATOM 587 C C . ALA A 1 80 ? -3.308 35.031 -34.077 1.00 46.00 80 ALA A C 1
ATOM 589 O O . ALA A 1 80 ? -3.968 35.988 -33.674 1.00 46.00 80 ALA A O 1
ATOM 590 N N . PRO A 1 81 ? -2.023 35.182 -34.442 1.00 60.78 81 PRO A N 1
ATOM 591 C CA . PRO A 1 81 ? -0.857 35.250 -33.563 1.00 60.78 81 PRO A CA 1
ATOM 592 C C . PRO A 1 81 ? -0.348 36.691 -33.359 1.00 60.78 81 PRO A C 1
ATOM 594 O O . PRO A 1 81 ? -0.627 37.565 -34.176 1.00 60.78 81 PRO A O 1
ATOM 597 N N . ASP A 1 82 ? 0.475 36.936 -32.334 1.00 43.25 82 ASP A N 1
ATOM 598 C CA . ASP A 1 82 ? 1.265 38.172 -32.282 1.00 43.25 82 ASP A CA 1
ATOM 599 C C . ASP A 1 82 ? 2.662 37.965 -31.677 1.00 43.25 82 ASP A C 1
ATOM 601 O O . ASP A 1 82 ? 2.939 37.003 -30.960 1.00 43.25 82 ASP A O 1
ATOM 605 N N . SER A 1 83 ? 3.546 38.853 -32.099 1.00 47.84 83 SER A N 1
ATOM 606 C CA . SER A 1 83 ? 4.948 38.661 -32.422 1.00 47.84 83 SER A CA 1
ATOM 607 C C . SER A 1 83 ? 5.904 38.797 -31.238 1.00 47.84 83 SER A C 1
ATOM 609 O O . SER A 1 83 ? 5.624 39.437 -30.227 1.00 47.84 83 SER A O 1
ATOM 611 N N . ALA A 1 84 ? 7.095 38.224 -31.431 1.00 50.75 84 ALA A N 1
ATOM 612 C CA . ALA A 1 84 ? 8.291 38.460 -30.628 1.00 50.75 84 ALA A CA 1
ATOM 613 C C . ALA A 1 84 ? 8.677 39.954 -30.576 1.00 50.75 84 ALA A C 1
ATOM 615 O O . ALA A 1 84 ? 8.324 40.727 -31.471 1.00 50.75 84 ALA A O 1
ATOM 616 N N . PRO A 1 85 ? 9.539 40.330 -29.617 1.00 57.59 85 PRO A N 1
ATOM 617 C CA . PRO A 1 85 ? 10.864 40.704 -30.092 1.00 57.59 85 PRO A CA 1
ATOM 618 C C . PRO A 1 85 ? 12.033 40.094 -29.313 1.00 57.59 85 PRO A C 1
ATOM 620 O O . PRO A 1 85 ? 11.978 39.760 -28.132 1.00 57.59 85 PRO A O 1
ATOM 623 N N . ASP A 1 86 ? 13.093 39.998 -30.099 1.00 52.59 86 ASP A N 1
ATOM 624 C CA . ASP A 1 86 ? 14.495 39.733 -29.839 1.00 52.59 86 ASP A CA 1
ATOM 625 C C . ASP A 1 86 ? 15.054 40.471 -28.610 1.00 52.59 86 ASP A C 1
ATOM 627 O O . ASP A 1 86 ? 14.989 41.697 -28.498 1.00 52.59 86 ASP A O 1
ATOM 631 N N . THR A 1 87 ? 15.643 39.722 -27.681 1.00 48.44 87 THR A N 1
ATOM 632 C CA . THR A 1 87 ? 16.686 40.241 -26.793 1.00 48.44 87 THR A CA 1
ATOM 633 C C . THR A 1 87 ? 17.608 39.086 -26.427 1.00 48.44 87 THR A C 1
ATOM 635 O O . THR A 1 87 ? 17.254 38.211 -25.641 1.00 48.44 87 THR A O 1
ATOM 638 N N . ALA A 1 88 ? 18.794 39.061 -27.027 1.00 53.53 88 ALA A N 1
ATOM 639 C CA . ALA A 1 88 ? 19.865 38.152 -26.650 1.00 53.53 88 ALA A CA 1
ATOM 640 C C . ALA A 1 88 ? 20.481 38.570 -25.302 1.00 53.53 88 ALA A C 1
ATOM 642 O O . ALA A 1 88 ? 20.815 39.745 -25.125 1.00 53.53 88 ALA A O 1
ATOM 643 N N . PRO A 1 89 ? 20.751 37.614 -24.396 1.00 55.94 89 PRO A N 1
ATOM 644 C CA . PRO A 1 89 ? 21.837 37.777 -23.448 1.00 55.94 89 PRO A CA 1
ATOM 645 C C . PRO A 1 89 ? 22.837 36.617 -23.535 1.00 55.94 89 PRO A C 1
ATOM 647 O O . PRO A 1 89 ? 22.487 35.442 -23.514 1.00 55.94 89 PRO A O 1
ATOM 650 N N . VAL A 1 90 ? 24.102 37.020 -23.656 1.00 60.25 90 VAL A N 1
ATOM 651 C CA . VAL A 1 90 ? 25.300 36.473 -23.003 1.00 60.25 90 VAL A CA 1
ATOM 652 C C . VAL A 1 90 ? 25.314 34.959 -22.743 1.00 60.25 90 VAL A C 1
ATOM 654 O O . VAL A 1 90 ? 24.671 34.438 -21.837 1.00 60.25 90 VAL A O 1
ATOM 657 N N . VAL A 1 91 ? 26.166 34.278 -23.511 1.00 53.34 91 VAL A N 1
ATOM 658 C CA . VAL A 1 91 ? 26.556 32.876 -23.333 1.00 53.34 91 VAL A CA 1
ATOM 659 C C . VAL A 1 91 ? 27.333 32.721 -22.022 1.00 53.34 91 VAL A C 1
ATOM 661 O O . VAL A 1 91 ? 28.537 32.964 -21.969 1.00 53.34 91 VAL A O 1
ATOM 664 N N . GLU A 1 92 ? 26.645 32.288 -20.971 1.00 58.56 92 GLU A N 1
ATOM 665 C CA . GLU A 1 92 ? 27.249 31.622 -19.817 1.00 58.56 92 GLU A CA 1
ATOM 666 C C . GLU A 1 92 ? 27.064 30.102 -20.009 1.00 58.56 92 GLU A C 1
ATOM 668 O O . GLU A 1 92 ? 25.953 29.665 -20.327 1.00 58.56 92 GLU A O 1
ATOM 673 N N . PRO A 1 93 ? 28.122 29.274 -19.913 1.00 63.38 93 PRO A N 1
ATOM 674 C CA . PRO A 1 93 ? 28.012 27.838 -20.154 1.00 63.38 93 PRO A CA 1
ATOM 675 C C . PRO A 1 93 ? 27.047 27.203 -19.137 1.00 63.38 93 PRO A C 1
ATOM 677 O O . PRO A 1 93 ? 27.299 27.280 -17.933 1.00 63.38 93 PRO A O 1
ATOM 680 N N . PRO A 1 94 ? 25.944 26.567 -19.579 1.00 55.44 94 PRO A N 1
ATOM 681 C CA . PRO A 1 94 ? 24.965 26.019 -18.657 1.00 55.44 94 PRO A CA 1
ATOM 682 C C . PRO A 1 94 ? 25.570 24.833 -17.903 1.00 55.44 94 PRO A C 1
ATOM 684 O O . PRO A 1 94 ? 26.001 23.843 -18.499 1.00 55.44 94 PRO A O 1
ATOM 687 N N . ALA A 1 95 ? 25.558 24.923 -16.572 1.00 61.44 95 ALA A N 1
ATOM 688 C CA . ALA A 1 95 ? 25.665 23.762 -15.698 1.00 61.44 95 ALA A CA 1
ATOM 689 C C . ALA A 1 95 ? 24.678 22.680 -16.178 1.00 61.44 95 ALA A C 1
ATOM 691 O O . ALA A 1 95 ? 23.595 23.042 -16.650 1.00 61.44 95 ALA A O 1
ATOM 692 N N . PRO A 1 96 ? 25.014 21.376 -16.088 1.00 58.69 96 PRO A N 1
ATOM 693 C CA . PRO A 1 96 ? 24.150 20.308 -16.575 1.00 58.69 96 PRO A CA 1
ATOM 694 C C . PRO A 1 96 ? 22.773 20.453 -15.933 1.00 58.69 96 PRO A C 1
ATOM 696 O O . PRO A 1 96 ? 22.592 20.205 -14.740 1.00 58.69 96 PRO A O 1
ATOM 699 N N . GLN A 1 97 ? 21.818 20.921 -16.735 1.00 52.38 97 GLN A N 1
ATOM 700 C CA . GLN A 1 97 ? 20.439 21.088 -16.327 1.00 52.38 97 GLN A CA 1
ATOM 701 C C . GLN A 1 97 ? 19.943 19.699 -15.947 1.00 52.38 97 GLN A C 1
ATOM 703 O O . GLN A 1 97 ? 19.920 18.785 -16.775 1.00 52.38 97 GLN A O 1
ATOM 708 N N . GLY A 1 98 ? 19.648 19.525 -14.656 1.00 50.19 98 GLY A N 1
ATOM 709 C CA . GLY A 1 98 ? 19.117 18.284 -14.121 1.00 50.19 98 GLY A CA 1
ATOM 710 C C . GLY A 1 98 ? 17.938 17.845 -14.977 1.00 50.19 98 GLY A C 1
ATOM 711 O O . GLY A 1 98 ? 17.041 18.641 -15.251 1.00 50.19 98 GLY A O 1
ATOM 712 N N . ALA A 1 99 ? 17.986 16.595 -15.439 1.00 50.94 99 ALA A N 1
ATOM 713 C CA . ALA A 1 99 ? 16.927 15.996 -16.237 1.00 50.94 99 ALA A CA 1
ATOM 714 C C . ALA A 1 99 ? 15.551 16.309 -15.617 1.00 50.94 99 ALA A C 1
ATOM 716 O O . ALA A 1 99 ? 15.435 16.290 -14.385 1.00 50.94 99 ALA A O 1
ATOM 717 N N . PRO A 1 100 ? 14.517 16.592 -16.433 1.00 50.69 100 PRO A N 1
ATOM 718 C CA . PRO A 1 100 ? 13.192 16.904 -15.923 1.00 50.69 100 PRO A CA 1
ATOM 719 C C . PRO A 1 100 ? 12.748 15.777 -14.994 1.00 50.69 100 PRO A C 1
ATOM 721 O O . PRO A 1 100 ? 12.633 14.620 -15.404 1.00 50.69 100 PRO A O 1
ATOM 724 N N . VAL A 1 101 ? 12.542 16.110 -13.719 1.00 57.88 101 VAL A N 1
ATOM 725 C CA . VAL A 1 101 ? 11.944 15.193 -12.754 1.00 57.88 101 VAL A CA 1
ATOM 726 C C . VAL A 1 101 ? 10.540 14.935 -13.279 1.00 57.88 101 VAL A C 1
ATOM 728 O O . VAL A 1 101 ? 9.692 15.824 -13.228 1.00 57.88 101 VAL A O 1
ATOM 731 N N . ALA A 1 102 ? 10.323 13.759 -13.872 1.00 57.72 102 ALA A N 1
ATOM 732 C CA . ALA A 1 102 ? 9.010 13.357 -14.347 1.00 57.72 102 ALA A CA 1
ATOM 733 C C . ALA A 1 102 ? 8.018 13.581 -13.203 1.00 57.72 102 ALA A C 1
ATOM 735 O O . ALA A 1 102 ? 8.219 13.062 -12.102 1.00 57.72 102 ALA A O 1
ATOM 736 N N . GLN A 1 103 ? 7.001 14.411 -13.446 1.00 46.38 103 GLN A N 1
ATOM 737 C CA . GLN A 1 103 ? 5.956 14.648 -12.463 1.00 46.38 103 GLN A CA 1
ATOM 738 C C . GLN A 1 103 ? 5.309 13.299 -12.164 1.00 46.38 103 GLN A C 1
ATOM 740 O O . GLN A 1 103 ? 4.674 12.691 -13.025 1.00 46.38 103 GLN A O 1
ATOM 745 N N . VAL A 1 104 ? 5.554 12.798 -10.956 1.00 51.31 104 VAL A N 1
ATOM 746 C CA . VAL A 1 104 ? 4.939 11.565 -10.486 1.00 51.31 104 VAL A CA 1
ATOM 747 C C . VAL A 1 104 ? 3.454 11.888 -10.302 1.00 51.31 104 VAL A C 1
ATOM 749 O O . VAL A 1 104 ? 3.153 12.831 -9.566 1.00 51.31 104 VAL A O 1
ATOM 752 N N . PRO A 1 105 ? 2.528 11.185 -10.983 1.00 50.47 105 PRO A N 1
ATOM 753 C CA . PRO A 1 105 ? 1.098 11.366 -10.748 1.00 50.47 105 PRO A CA 1
ATOM 754 C C . PRO A 1 105 ? 0.795 11.199 -9.258 1.00 50.47 105 PRO A C 1
ATOM 756 O O . PRO A 1 105 ? 1.481 10.426 -8.587 1.00 50.47 105 PRO A O 1
ATOM 759 N N . ASP A 1 106 ? -0.198 11.941 -8.755 1.00 50.12 106 ASP A N 1
ATOM 760 C CA . ASP A 1 106 ? -0.511 12.025 -7.324 1.00 50.12 106 ASP A CA 1
ATOM 761 C C . ASP A 1 106 ? -0.483 10.626 -6.669 1.00 50.12 106 ASP A C 1
ATOM 763 O O . ASP A 1 106 ? -1.345 9.790 -6.964 1.00 50.12 106 ASP A O 1
ATOM 767 N N . PRO A 1 107 ? 0.507 10.335 -5.802 1.00 54.41 107 PRO A N 1
ATOM 768 C CA . PRO A 1 107 ? 0.704 9.000 -5.243 1.00 54.41 107 PRO A CA 1
ATOM 769 C C . PRO A 1 107 ? -0.430 8.586 -4.295 1.00 54.41 107 PRO A C 1
ATOM 771 O O . PRO A 1 107 ? -0.496 7.428 -3.880 1.00 54.41 107 PRO A O 1
ATOM 774 N N . HIS A 1 108 ? -1.327 9.514 -3.949 1.00 50.31 108 HIS A N 1
ATOM 775 C CA . HIS A 1 108 ? -2.514 9.253 -3.144 1.00 50.31 108 HIS A CA 1
ATOM 776 C C . HIS A 1 108 ? -3.767 8.963 -3.978 1.00 50.31 108 HIS A C 1
ATOM 778 O O . HIS A 1 108 ? -4.771 8.516 -3.416 1.00 50.31 108 HIS A O 1
ATOM 784 N N . ALA A 1 109 ? -3.720 9.139 -5.302 1.00 51.03 109 ALA A N 1
ATOM 785 C CA . ALA A 1 109 ? -4.832 8.849 -6.199 1.00 51.03 109 ALA A CA 1
ATOM 786 C C . ALA A 1 109 ? -5.027 7.328 -6.361 1.00 51.03 109 ALA A C 1
ATOM 788 O O . ALA A 1 109 ? -4.641 6.727 -7.358 1.00 51.03 109 ALA A O 1
ATOM 789 N N . GLY A 1 110 ? -5.626 6.683 -5.355 1.00 58.94 110 GLY A N 1
ATOM 790 C CA . GLY A 1 110 ? -6.131 5.310 -5.471 1.00 58.94 110 GLY A CA 1
ATOM 791 C C . GLY A 1 110 ? -5.881 4.386 -4.281 1.00 58.94 110 GLY A C 1
ATOM 792 O O . GLY A 1 110 ? -6.436 3.287 -4.261 1.00 58.94 110 GLY A O 1
ATOM 793 N N . ILE A 1 111 ? -5.104 4.791 -3.270 1.00 63.47 111 ILE A N 1
ATOM 794 C CA . ILE A 1 111 ? -4.920 3.956 -2.072 1.00 63.47 111 ILE A CA 1
ATOM 795 C C . ILE A 1 111 ? -6.113 4.157 -1.135 1.00 63.47 111 ILE A C 1
ATOM 797 O O . ILE A 1 111 ? -6.099 4.984 -0.224 1.00 63.47 111 ILE A O 1
ATOM 801 N N . GLU A 1 112 ? -7.169 3.377 -1.353 1.00 71.94 112 GLU A N 1
ATOM 802 C CA . GLU A 1 112 ? -8.328 3.357 -0.467 1.00 71.94 112 GLU A CA 1
ATOM 803 C C . GLU A 1 112 ? -7.998 2.538 0.794 1.00 71.94 112 GLU A C 1
ATOM 805 O O . GLU A 1 112 ? -8.245 1.333 0.868 1.00 71.94 112 GLU A O 1
ATOM 810 N N . VAL A 1 113 ? -7.418 3.203 1.802 1.00 65.56 113 VAL A N 1
ATOM 811 C CA . VAL A 1 113 ? -7.012 2.622 3.103 1.00 65.56 113 VAL A CA 1
ATOM 812 C C . VAL A 1 113 ? -8.125 1.772 3.732 1.00 65.56 113 VAL A C 1
ATOM 814 O O . VAL A 1 113 ? -7.856 0.741 4.350 1.00 65.56 113 VAL A O 1
ATOM 817 N N . SER A 1 114 ? -9.385 2.155 3.513 1.00 66.69 114 SER A N 1
ATOM 818 C CA . SER A 1 114 ? -10.584 1.445 3.968 1.00 66.69 114 SER A CA 1
ATOM 819 C C . SER A 1 114 ? -10.672 -0.004 3.479 1.00 66.69 114 SER A C 1
ATOM 821 O O . SER A 1 114 ? -11.182 -0.861 4.204 1.00 66.69 114 SER A O 1
ATOM 823 N N . ARG A 1 115 ? -10.146 -0.306 2.284 1.00 76.12 115 ARG A N 1
ATOM 824 C CA . ARG A 1 115 ? -10.161 -1.659 1.702 1.00 76.12 115 ARG A CA 1
ATOM 825 C C . ARG A 1 115 ? -9.087 -2.574 2.281 1.00 76.12 115 ARG A C 1
ATOM 827 O O . ARG A 1 115 ? -9.212 -3.792 2.208 1.00 76.12 115 ARG A O 1
ATOM 834 N N . CYS A 1 116 ? -8.064 -2.008 2.913 1.00 80.19 116 CYS A N 1
ATOM 835 C CA . CYS A 1 116 ? -6.961 -2.758 3.498 1.00 80.19 116 CYS A CA 1
ATOM 836 C C . CYS A 1 116 ? -7.222 -2.991 4.991 1.00 80.19 116 CYS A C 1
ATOM 838 O O . CYS A 1 116 ? -6.788 -2.220 5.846 1.00 80.19 116 CYS A O 1
ATOM 840 N N . ALA A 1 117 ? -7.934 -4.071 5.330 1.00 79.31 117 ALA A N 1
ATOM 841 C CA . ALA A 1 117 ? -8.254 -4.404 6.724 1.00 79.31 117 ALA A CA 1
ATOM 842 C C . ALA A 1 117 ? -7.006 -4.505 7.629 1.00 79.31 117 ALA A C 1
ATOM 844 O O . ALA A 1 117 ? -7.046 -4.036 8.765 1.00 79.31 117 ALA A O 1
ATOM 845 N N . GLY A 1 118 ? -5.892 -5.043 7.112 1.00 82.38 118 GLY A N 1
ATOM 846 C CA . GLY A 1 118 ? -4.609 -5.082 7.826 1.00 82.38 118 GLY A CA 1
ATOM 847 C C . GLY A 1 118 ? -4.069 -3.685 8.142 1.00 82.38 118 GLY A C 1
ATOM 848 O O . GLY A 1 118 ? -3.804 -3.376 9.297 1.00 82.38 118 GLY A O 1
ATOM 849 N N . LEU A 1 119 ? -4.046 -2.796 7.144 1.00 80.88 119 LEU A N 1
ATOM 850 C CA . LEU A 1 119 ? -3.578 -1.417 7.311 1.00 80.88 119 LEU A CA 1
ATOM 851 C C . LEU A 1 119 ? -4.400 -0.646 8.353 1.00 80.88 119 LEU A C 1
ATOM 853 O O . LEU A 1 119 ? -3.839 0.105 9.144 1.00 80.88 119 LEU A O 1
ATOM 857 N N . ARG A 1 120 ? -5.722 -0.853 8.402 1.00 82.00 120 ARG A N 1
ATOM 858 C CA . ARG A 1 120 ? -6.572 -0.238 9.436 1.00 82.00 120 ARG A CA 1
ATOM 859 C C . ARG A 1 120 ? -6.213 -0.710 10.843 1.00 82.00 120 ARG A C 1
ATOM 861 O O . ARG A 1 120 ? -6.153 0.114 11.752 1.00 82.00 120 ARG A O 1
ATOM 868 N N . ARG A 1 121 ? -5.968 -2.012 11.025 1.00 86.06 121 ARG A N 1
ATOM 869 C CA . ARG A 1 121 ? -5.540 -2.573 12.316 1.00 86.06 121 ARG A CA 1
ATOM 870 C C . ARG A 1 121 ? -4.198 -1.984 12.750 1.00 86.06 121 ARG A C 1
ATOM 872 O O . ARG A 1 121 ? -4.070 -1.558 13.894 1.00 86.06 121 ARG A O 1
ATOM 879 N N . ASP A 1 122 ? -3.243 -1.895 11.832 1.00 84.31 122 ASP A N 1
ATOM 880 C CA . ASP A 1 122 ? -1.910 -1.365 12.123 1.00 84.31 122 ASP A CA 1
ATOM 881 C C . ASP A 1 122 ? -1.954 0.136 12.440 1.00 84.31 122 ASP A C 1
ATOM 883 O O . ASP A 1 122 ? -1.322 0.589 13.393 1.00 84.31 122 ASP A O 1
ATOM 887 N N . LEU A 1 123 ? -2.765 0.912 11.711 1.00 81.44 123 LEU A N 1
ATOM 888 C CA . LEU A 1 123 ? -3.005 2.323 12.024 1.00 81.44 123 LEU A CA 1
ATOM 889 C C . LEU A 1 123 ? -3.674 2.504 13.391 1.00 81.44 123 LEU A C 1
ATOM 891 O O . LEU A 1 123 ? -3.315 3.431 14.111 1.00 81.44 123 LEU A O 1
ATOM 895 N N . ALA A 1 124 ? -4.600 1.621 13.777 1.00 84.75 124 ALA A N 1
ATOM 896 C CA . ALA A 1 124 ? -5.224 1.657 15.098 1.00 84.75 124 ALA A CA 1
ATOM 897 C C . ALA A 1 124 ? -4.215 1.365 16.224 1.00 84.75 124 AL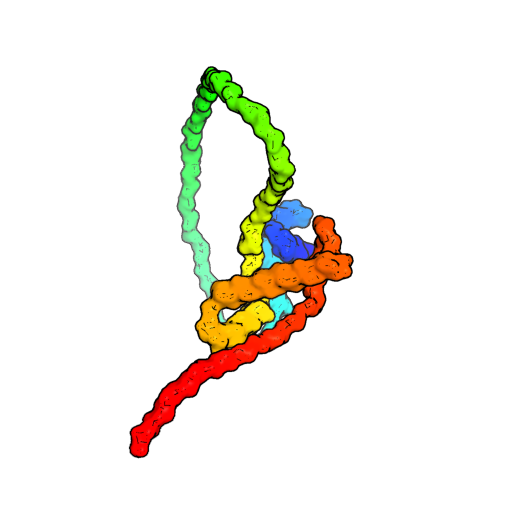A A C 1
ATOM 899 O O . ALA A 1 124 ? -4.247 2.035 17.254 1.00 84.75 124 ALA A O 1
ATOM 900 N N . LEU A 1 125 ? -3.289 0.419 16.023 1.00 87.31 125 LEU A N 1
ATOM 901 C CA . LEU A 1 125 ? -2.191 0.165 16.964 1.00 87.31 125 LEU A CA 1
ATOM 902 C C . LEU A 1 125 ? -1.246 1.366 17.057 1.00 87.31 125 LEU A C 1
ATOM 904 O O . LEU A 1 125 ? -0.886 1.797 18.148 1.00 87.31 125 LEU A O 1
ATOM 908 N N . LEU A 1 126 ? -0.879 1.955 15.920 1.00 84.44 126 LEU A N 1
ATOM 909 C CA . LEU A 1 126 ? 0.002 3.118 15.887 1.00 84.44 126 LEU A CA 1
ATOM 910 C C . LEU A 1 126 ? -0.652 4.374 16.477 1.00 84.44 126 LEU A C 1
ATOM 912 O O . LEU A 1 126 ? 0.045 5.186 17.084 1.00 84.44 126 LEU A O 1
ATOM 916 N N . ALA A 1 127 ? -1.971 4.531 16.364 1.00 84.12 127 ALA A N 1
ATOM 917 C CA . ALA A 1 127 ? -2.701 5.635 16.983 1.00 84.12 127 ALA A CA 1
ATOM 918 C C . ALA A 1 127 ? -2.585 5.631 18.520 1.00 84.12 127 ALA A C 1
ATOM 920 O O . ALA A 1 127 ? -2.643 6.693 19.137 1.00 84.12 127 ALA A O 1
ATOM 921 N N . GLN A 1 128 ? -2.315 4.475 19.145 1.00 89.81 128 GLN A N 1
ATOM 922 C CA . GLN A 1 128 ? -2.054 4.380 20.591 1.00 89.81 128 GLN A CA 1
ATOM 923 C C . GLN A 1 128 ? -0.788 5.138 21.019 1.00 89.81 128 GLN A C 1
ATOM 925 O O . GLN A 1 128 ? -0.626 5.455 22.192 1.00 89.81 128 GLN A O 1
ATOM 930 N N . THR A 1 129 ? 0.093 5.489 20.075 1.00 86.69 129 THR A N 1
ATOM 931 C CA . THR A 1 129 ? 1.273 6.333 20.336 1.00 86.69 129 THR A CA 1
ATOM 932 C C . THR A 1 129 ? 0.941 7.825 20.478 1.00 86.69 129 THR A C 1
ATOM 934 O O . THR A 1 129 ? 1.849 8.636 20.650 1.00 86.69 129 THR A O 1
ATOM 937 N N . GLY A 1 130 ? -0.335 8.213 20.358 1.00 92.12 130 GLY A N 1
ATOM 938 C CA . GLY A 1 130 ? -0.784 9.609 20.426 1.00 92.12 130 GLY A CA 1
ATOM 939 C C . GLY A 1 130 ? -0.480 10.429 19.168 1.00 92.12 130 GLY A C 1
ATOM 940 O O . GLY A 1 130 ? -0.732 11.632 19.131 1.00 92.12 130 GLY A O 1
ATOM 941 N N . LYS A 1 131 ? 0.064 9.803 18.120 1.00 88.38 131 LYS A N 1
ATOM 942 C CA . LYS A 1 131 ? 0.340 10.459 16.839 1.00 88.38 131 LYS A CA 1
ATOM 943 C C . LYS A 1 131 ? -0.908 10.517 15.968 1.00 88.38 131 LYS A C 1
ATOM 945 O O . LYS A 1 131 ? -1.698 9.576 15.925 1.00 88.38 131 LYS A O 1
ATOM 950 N N . SER A 1 132 ? -1.045 11.604 15.209 1.00 86.50 132 SER A N 1
ATOM 951 C CA . SER A 1 132 ? -2.116 11.721 14.221 1.00 86.50 132 SER A CA 1
ATOM 952 C C . SER A 1 132 ? -1.933 10.701 13.084 1.00 86.50 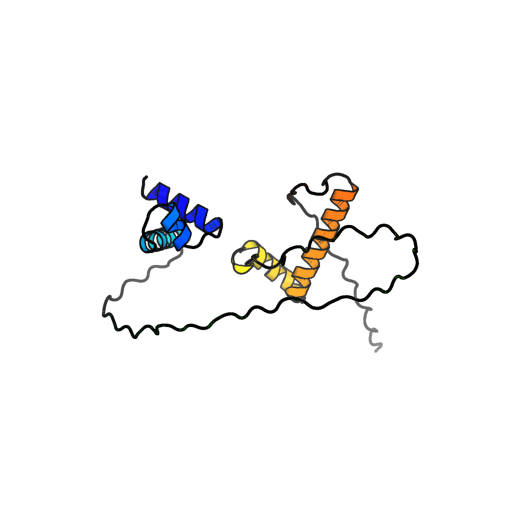132 SER A C 1
ATOM 954 O O . SER A 1 132 ? -0.796 10.374 12.725 1.00 86.50 132 SER A O 1
ATOM 956 N N . PRO A 1 133 ? -3.022 10.233 12.447 1.00 80.44 133 PRO A N 1
ATOM 957 C CA . PRO A 1 133 ? -2.937 9.333 11.295 1.00 80.44 133 PRO A CA 1
ATOM 958 C C . PRO A 1 133 ? -2.046 9.873 10.170 1.00 80.44 133 PRO A C 1
ATOM 960 O O . PRO A 1 133 ? -1.257 9.132 9.590 1.00 80.44 133 PRO A O 1
ATOM 963 N N . GLN A 1 134 ? -2.109 11.180 9.902 1.00 82.44 134 GLN A N 1
ATOM 964 C CA . GLN A 1 134 ? -1.275 11.827 8.889 1.00 82.44 134 GLN A CA 1
ATOM 965 C C . GLN A 1 134 ? 0.219 11.753 9.236 1.00 82.44 134 GLN A C 1
ATOM 967 O O . GLN A 1 134 ? 1.033 11.443 8.366 1.00 82.44 134 GLN A O 1
ATOM 972 N N . ALA A 1 135 ? 0.588 11.969 10.504 1.00 85.81 135 ALA A N 1
ATOM 973 C CA . ALA A 1 135 ? 1.972 11.834 10.955 1.00 85.81 135 ALA A CA 1
ATOM 974 C C . ALA A 1 135 ? 2.479 10.388 10.821 1.00 85.81 135 ALA A C 1
ATOM 976 O O . ALA A 1 135 ? 3.637 10.168 10.464 1.00 85.81 135 ALA A O 1
ATOM 977 N N . LEU A 1 136 ? 1.612 9.401 11.063 1.00 84.88 136 LEU A N 1
ATOM 978 C CA . LEU A 1 136 ? 1.937 7.982 10.903 1.00 84.88 136 LEU A CA 1
ATOM 979 C C . LEU A 1 136 ? 2.161 7.603 9.435 1.00 84.88 136 LEU A C 1
ATOM 981 O O . LEU A 1 136 ? 3.155 6.948 9.119 1.00 84.88 136 LEU A O 1
ATOM 985 N N . VAL A 1 137 ? 1.291 8.063 8.530 1.00 84.94 137 VAL A N 1
ATOM 986 C CA . VAL A 1 137 ? 1.460 7.867 7.080 1.00 84.94 137 VAL A CA 1
ATOM 987 C C . VAL A 1 137 ? 2.754 8.521 6.598 1.00 84.94 137 VAL A C 1
ATOM 989 O O . VAL A 1 137 ? 3.549 7.882 5.911 1.00 84.94 137 VAL A O 1
ATOM 992 N N . TYR A 1 138 ? 3.014 9.763 7.012 1.00 85.56 138 TYR A N 1
ATOM 993 C CA . TYR A 1 138 ? 4.248 10.470 6.675 1.00 85.56 138 TYR A CA 1
ATOM 994 C C . TYR A 1 138 ? 5.497 9.710 7.152 1.00 85.56 138 TYR A C 1
ATOM 996 O O . TYR A 1 138 ? 6.446 9.516 6.389 1.00 85.56 138 TYR A O 1
ATOM 1004 N N . GLN A 1 139 ? 5.479 9.193 8.385 1.00 86.12 139 GLN A N 1
ATOM 1005 C CA . GLN A 1 139 ? 6.569 8.381 8.927 1.00 86.12 139 GLN A CA 1
ATOM 1006 C C . GLN A 1 139 ? 6.784 7.084 8.125 1.00 86.12 139 GLN A C 1
ATOM 1008 O O . GLN A 1 139 ? 7.931 6.713 7.866 1.00 86.12 139 GLN A O 1
ATOM 1013 N N . ALA A 1 140 ? 5.711 6.414 7.695 1.00 85.12 140 ALA A N 1
ATOM 1014 C CA . ALA A 1 140 ? 5.802 5.216 6.861 1.00 85.12 140 ALA A CA 1
ATOM 1015 C C . ALA A 1 140 ? 6.438 5.514 5.491 1.00 85.12 140 ALA A C 1
ATOM 1017 O O . ALA A 1 140 ? 7.319 4.777 5.046 1.00 85.12 140 ALA A O 1
ATOM 1018 N N . VAL A 1 141 ? 6.058 6.625 4.851 1.00 87.88 141 VAL A N 1
ATOM 1019 C CA . VAL A 1 141 ? 6.649 7.069 3.576 1.00 87.88 141 VAL A CA 1
ATOM 1020 C C . VAL A 1 141 ? 8.142 7.364 3.730 1.00 87.88 141 VAL A C 1
ATOM 1022 O O . VAL A 1 141 ? 8.942 6.904 2.914 1.00 87.88 141 VAL A O 1
ATOM 1025 N N . ILE A 1 142 ? 8.547 8.054 4.803 1.00 88.38 142 ILE A N 1
ATOM 1026 C CA . ILE A 1 142 ? 9.969 8.301 5.096 1.00 88.38 142 ILE A CA 1
ATOM 1027 C C . ILE A 1 142 ? 10.735 6.985 5.266 1.00 88.38 142 ILE A C 1
ATOM 1029 O O . ILE A 1 142 ? 11.824 6.835 4.702 1.00 88.38 142 ILE A O 1
ATOM 1033 N N . ALA A 1 143 ? 10.183 6.030 6.019 1.00 88.31 143 ALA A N 1
ATOM 1034 C CA . ALA A 1 143 ? 10.815 4.733 6.244 1.00 88.31 143 ALA A CA 1
ATOM 1035 C C . ALA A 1 143 ? 11.001 3.957 4.928 1.00 88.31 143 ALA A C 1
ATOM 1037 O O . ALA A 1 143 ? 12.094 3.451 4.663 1.00 88.31 143 ALA A O 1
ATOM 1038 N N . MET A 1 144 ? 9.978 3.937 4.065 1.00 88.94 144 MET A N 1
ATOM 1039 C CA . MET A 1 144 ? 10.059 3.332 2.731 1.00 88.94 144 MET A CA 1
ATOM 1040 C C . MET A 1 144 ? 11.116 4.008 1.853 1.00 88.94 144 MET A C 1
ATOM 1042 O O . MET A 1 144 ? 11.939 3.323 1.246 1.00 88.94 144 MET A O 1
ATOM 1046 N N . ALA A 1 145 ? 11.149 5.343 1.822 1.00 89.44 145 ALA A N 1
ATOM 1047 C CA . ALA A 1 145 ? 12.139 6.091 1.051 1.00 89.44 145 ALA A CA 1
ATOM 1048 C C . ALA A 1 145 ? 13.572 5.794 1.524 1.00 89.44 145 ALA A C 1
ATOM 1050 O O . ALA A 1 145 ? 14.483 5.641 0.710 1.00 89.44 145 ALA A O 1
ATOM 1051 N N . HIS A 1 146 ? 13.779 5.677 2.837 1.00 89.75 146 HIS A N 1
ATOM 1052 C CA . HIS A 1 146 ? 15.069 5.301 3.406 1.00 89.75 146 HIS A CA 1
ATOM 1053 C C . HIS A 1 146 ? 15.472 3.868 3.029 1.00 89.75 146 HIS A C 1
ATOM 1055 O O . HIS A 1 146 ? 16.593 3.652 2.568 1.00 89.75 146 HIS A O 1
ATOM 1061 N N . ALA A 1 147 ? 14.557 2.903 3.159 1.00 89.62 147 ALA A N 1
ATOM 1062 C CA . ALA A 1 147 ? 14.800 1.515 2.772 1.00 89.62 147 ALA A CA 1
ATOM 1063 C C . ALA A 1 147 ? 15.153 1.390 1.280 1.00 89.62 147 ALA A C 1
ATOM 1065 O O . ALA A 1 147 ? 16.107 0.695 0.934 1.00 89.62 147 ALA A O 1
ATOM 1066 N N . TYR A 1 148 ? 14.453 2.121 0.409 1.00 90.00 148 TYR A N 1
ATOM 1067 C CA . TYR A 1 148 ? 14.759 2.177 -1.021 1.00 90.00 148 TYR A CA 1
ATOM 1068 C C . TYR A 1 148 ? 16.158 2.745 -1.297 1.00 90.00 148 TYR A C 1
ATOM 1070 O O . TYR A 1 148 ? 16.915 2.160 -2.070 1.00 90.00 148 TYR A O 1
ATOM 1078 N N . ARG A 1 149 ? 16.545 3.848 -0.638 1.00 91.06 149 ARG A N 1
ATOM 1079 C CA . ARG A 1 149 ? 17.900 4.414 -0.780 1.00 91.06 149 ARG A CA 1
ATOM 1080 C C . ARG A 1 149 ? 18.983 3.422 -0.359 1.00 91.06 149 ARG A C 1
ATOM 1082 O O . ARG A 1 149 ? 19.977 3.294 -1.067 1.00 91.06 149 ARG A O 1
ATOM 1089 N N . LEU A 1 150 ? 18.782 2.705 0.747 1.00 92.06 150 LEU A N 1
ATOM 1090 C CA . LEU A 1 150 ? 19.715 1.669 1.196 1.00 92.06 150 LEU A CA 1
ATOM 1091 C C . LEU A 1 150 ? 19.806 0.507 0.202 1.00 92.06 150 LEU A C 1
ATOM 1093 O O . LEU A 1 150 ? 20.907 0.097 -0.150 1.00 92.06 150 LEU A O 1
ATOM 1097 N N . ALA A 1 151 ? 18.668 0.008 -0.282 1.00 91.88 151 ALA A N 1
ATOM 1098 C CA . ALA A 1 151 ? 18.632 -1.065 -1.273 1.00 91.88 151 ALA A CA 1
ATOM 1099 C C . ALA A 1 151 ? 19.354 -0.659 -2.569 1.00 91.88 151 ALA A C 1
ATOM 1101 O O . ALA A 1 151 ? 20.145 -1.428 -3.109 1.00 91.88 151 ALA A O 1
ATOM 1102 N N . ARG A 1 152 ? 19.168 0.589 -3.021 1.00 93.81 152 ARG A N 1
ATOM 1103 C CA . ARG A 1 152 ? 19.913 1.144 -4.158 1.00 93.81 152 ARG A CA 1
ATOM 1104 C C . ARG A 1 152 ? 21.411 1.243 -3.900 1.00 93.81 152 ARG A C 1
ATOM 1106 O O . ARG A 1 152 ? 22.186 0.877 -4.773 1.00 93.81 152 ARG A O 1
ATOM 1113 N N . ALA A 1 153 ? 21.820 1.727 -2.728 1.00 93.69 153 ALA A N 1
ATOM 1114 C CA . ALA A 1 153 ? 23.235 1.858 -2.383 1.00 93.69 153 ALA A CA 1
ATOM 1115 C C . ALA A 1 153 ? 23.957 0.499 -2.340 1.00 93.69 153 ALA A C 1
ATOM 1117 O O . ALA A 1 153 ? 25.141 0.427 -2.647 1.00 93.69 153 ALA A O 1
ATOM 1118 N N . ARG A 1 154 ? 23.238 -0.578 -2.000 1.00 95.50 154 ARG A N 1
ATOM 1119 C CA . ARG A 1 154 ? 23.757 -1.955 -2.020 1.00 95.50 154 ARG A CA 1
ATOM 1120 C C . ARG A 1 154 ? 23.709 -2.623 -3.398 1.00 95.50 154 ARG A C 1
ATOM 1122 O O . ARG A 1 154 ? 24.299 -3.681 -3.562 1.00 95.50 154 ARG A O 1
ATOM 1129 N N . GLY A 1 155 ? 23.023 -2.023 -4.371 1.00 95.50 155 GLY A N 1
ATOM 1130 C CA . GLY A 1 155 ? 22.807 -2.614 -5.694 1.00 95.50 155 GLY A CA 1
ATOM 1131 C C . GLY A 1 155 ? 21.660 -3.629 -5.760 1.00 95.50 155 GLY A C 1
ATOM 1132 O O . GLY A 1 155 ? 21.475 -4.253 -6.799 1.00 95.50 155 GLY A O 1
ATOM 1133 N N . ASP A 1 156 ? 20.858 -3.765 -4.699 1.00 95.31 156 ASP A N 1
ATOM 1134 C CA . ASP A 1 156 ? 19.718 -4.695 -4.654 1.00 95.31 156 ASP A CA 1
ATOM 1135 C C . ASP A 1 156 ? 18.576 -4.251 -5.588 1.00 95.31 156 ASP A C 1
ATOM 1137 O O . ASP A 1 156 ? 17.762 -5.062 -6.025 1.00 95.31 156 ASP A O 1
ATOM 1141 N N . VAL A 1 157 ? 18.477 -2.942 -5.856 1.00 94.50 157 VAL A N 1
ATOM 1142 C CA . VAL A 1 157 ? 17.429 -2.343 -6.692 1.00 94.50 157 VAL A CA 1
ATOM 1143 C C . VAL A 1 157 ? 18.058 -1.455 -7.757 1.00 94.50 157 VAL A C 1
ATOM 1145 O O . VAL A 1 157 ? 18.744 -0.475 -7.450 1.00 94.50 157 VAL A O 1
ATOM 1148 N N . ALA A 1 158 ? 17.775 -1.776 -9.018 1.00 91.62 158 ALA A N 1
ATOM 1149 C CA . ALA A 1 158 ? 18.199 -0.990 -10.164 1.00 91.62 158 ALA A CA 1
ATOM 1150 C C . ALA A 1 158 ? 17.203 0.150 -10.469 1.00 91.62 158 ALA A C 1
ATOM 1152 O O . ALA A 1 158 ? 15.991 -0.021 -10.303 1.00 91.62 158 ALA A O 1
ATOM 1153 N N . PRO A 1 159 ? 17.677 1.318 -10.941 1.00 88.25 159 PRO A N 1
ATOM 1154 C CA . PRO A 1 159 ? 16.798 2.398 -11.380 1.00 88.25 159 PRO A CA 1
ATOM 1155 C C . PRO A 1 159 ? 15.894 1.947 -12.532 1.00 88.25 159 PRO A C 1
ATOM 1157 O O . PRO A 1 159 ? 16.361 1.314 -13.474 1.00 88.25 159 PRO A O 1
ATOM 1160 N N . GLY A 1 160 ? 14.609 2.300 -12.471 1.00 89.00 160 GLY A N 1
ATOM 1161 C CA . GLY A 1 160 ? 13.644 2.002 -13.535 1.00 89.00 160 GLY A CA 1
ATOM 1162 C C . GLY A 1 160 ? 13.110 0.565 -13.552 1.00 89.00 160 GLY A C 1
ATOM 1163 O O . GLY A 1 160 ? 12.260 0.257 -14.381 1.00 89.00 160 GLY A O 1
ATOM 1164 N N . VAL A 1 161 ? 13.555 -0.301 -12.636 1.00 87.38 161 VAL A N 1
ATOM 1165 C CA . VAL A 1 161 ? 13.057 -1.678 -12.516 1.00 87.38 161 VAL A CA 1
ATOM 1166 C C . VAL A 1 161 ? 11.994 -1.744 -11.410 1.00 87.38 161 VAL A C 1
ATOM 1168 O O . VAL A 1 161 ? 12.216 -1.193 -10.326 1.00 87.38 161 VAL A O 1
ATOM 1171 N N . PRO A 1 162 ? 10.835 -2.394 -11.644 1.00 87.06 162 PRO A N 1
ATOM 1172 C CA . PRO A 1 162 ? 9.850 -2.610 -10.591 1.00 87.06 162 PRO A CA 1
ATOM 1173 C C . PRO A 1 162 ? 10.450 -3.456 -9.464 1.00 87.06 162 PRO A C 1
ATOM 1175 O O . PRO A 1 162 ? 11.213 -4.389 -9.706 1.00 87.06 162 PRO A O 1
ATOM 1178 N N . PHE A 1 163 ? 10.089 -3.147 -8.223 1.00 88.81 163 PHE A N 1
ATOM 1179 C CA . PHE A 1 163 ? 10.578 -3.862 -7.049 1.00 88.81 163 PHE A CA 1
ATOM 1180 C C . PHE A 1 163 ? 9.439 -4.142 -6.072 1.00 88.81 163 PHE A C 1
ATOM 1182 O O . PHE A 1 163 ? 8.435 -3.430 -6.039 1.00 88.81 163 PHE A O 1
ATOM 1189 N N . THR A 1 164 ? 9.627 -5.163 -5.239 1.00 87.00 164 THR A N 1
ATOM 1190 C CA . THR A 1 164 ? 8.655 -5.556 -4.214 1.00 87.00 164 THR A CA 1
ATOM 1191 C C . THR A 1 164 ? 9.325 -5.568 -2.848 1.00 87.00 164 THR A C 1
ATOM 1193 O O . THR A 1 164 ? 10.394 -6.154 -2.665 1.00 87.00 164 THR A O 1
ATOM 1196 N N . VAL A 1 165 ? 8.687 -4.955 -1.853 1.00 84.94 165 VAL A N 1
ATOM 1197 C CA . VAL A 1 165 ? 9.183 -4.953 -0.472 1.00 84.94 165 VAL A CA 1
ATOM 1198 C C . VAL A 1 165 ? 8.651 -6.194 0.242 1.00 84.94 165 VAL A C 1
ATOM 1200 O O . VAL A 1 165 ? 7.465 -6.279 0.532 1.00 84.94 165 VAL A O 1
ATOM 1203 N N . HIS A 1 166 ? 9.529 -7.160 0.515 1.00 78.75 166 HIS A N 1
ATOM 1204 C CA . HIS A 1 166 ? 9.151 -8.426 1.162 1.00 78.75 166 HIS A CA 1
ATOM 1205 C C . HIS A 1 166 ? 9.269 -8.357 2.688 1.00 78.75 166 HIS A C 1
ATOM 1207 O O . HIS A 1 166 ? 8.496 -8.976 3.410 1.00 78.75 166 HIS A O 1
ATOM 1213 N N . SER A 1 167 ? 10.251 -7.606 3.192 1.00 80.94 167 SER A N 1
ATOM 1214 C CA . SER A 1 167 ? 10.429 -7.386 4.623 1.00 80.94 167 SER A CA 1
ATOM 1215 C C . SER A 1 167 ? 11.032 -6.012 4.887 1.00 80.94 167 SER A C 1
ATOM 1217 O O . SER A 1 167 ? 11.883 -5.529 4.140 1.00 80.94 167 SER A O 1
ATOM 1219 N N . MET A 1 168 ? 10.582 -5.379 5.966 1.00 84.44 168 MET A N 1
ATOM 1220 C CA . MET A 1 168 ? 11.166 -4.155 6.496 1.00 84.44 168 MET A CA 1
ATOM 1221 C C . MET A 1 168 ? 11.272 -4.321 8.004 1.00 84.44 168 MET A C 1
ATOM 1223 O O . MET A 1 168 ? 10.279 -4.588 8.676 1.00 84.44 168 MET A O 1
ATOM 1227 N N . ARG A 1 169 ? 12.489 -4.208 8.537 1.00 84.31 169 ARG A N 1
ATOM 1228 C CA . ARG A 1 169 ? 12.707 -4.252 9.982 1.00 84.31 169 ARG A CA 1
ATOM 1229 C C . ARG A 1 169 ? 12.597 -2.839 10.535 1.00 84.31 169 ARG A C 1
ATOM 1231 O O . ARG A 1 169 ? 13.368 -1.966 10.148 1.00 84.31 169 ARG A O 1
ATOM 1238 N N . LEU A 1 170 ? 11.641 -2.638 11.435 1.00 80.31 170 LEU A N 1
ATOM 1239 C CA . LEU A 1 170 ? 11.480 -1.414 12.211 1.00 80.31 170 LEU A CA 1
ATOM 1240 C C . LEU A 1 170 ? 11.908 -1.703 13.649 1.00 80.31 170 LEU A C 1
ATOM 1242 O O . LEU A 1 170 ? 11.540 -2.734 14.209 1.00 80.31 170 LEU A O 1
ATOM 1246 N N . ALA A 1 171 ? 12.686 -0.800 14.234 1.00 83.00 171 ALA A N 1
ATOM 1247 C CA . ALA A 1 171 ? 13.069 -0.856 15.638 1.00 83.00 171 ALA A CA 1
ATOM 1248 C C . ALA A 1 171 ? 12.439 0.333 16.380 1.00 83.00 171 ALA A C 1
ATOM 1250 O O . ALA A 1 171 ? 12.329 1.418 15.795 1.00 83.00 171 ALA A O 1
ATOM 1251 N N . PRO A 1 172 ? 12.014 0.160 17.644 1.00 80.00 172 PRO A N 1
ATOM 1252 C CA . PRO A 1 172 ? 11.525 1.272 18.441 1.00 80.00 172 PRO A CA 1
ATOM 1253 C C . PRO A 1 172 ? 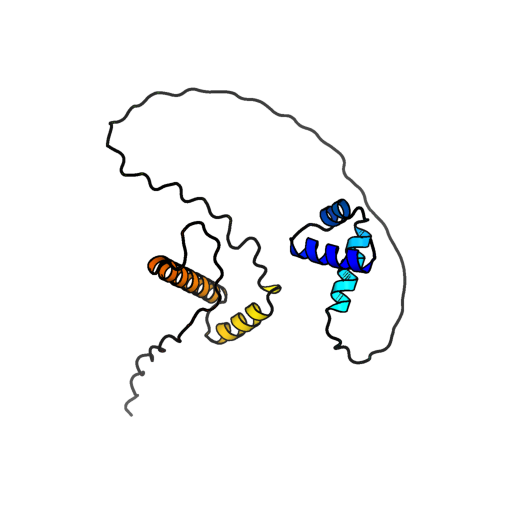12.651 2.285 18.654 1.00 80.00 172 PRO A C 1
ATOM 1255 O O . PRO A 1 172 ? 13.784 1.924 18.974 1.00 80.00 172 PRO A O 1
ATOM 1258 N N . LEU A 1 173 ? 12.330 3.568 18.490 1.00 77.56 173 LEU A N 1
ATOM 1259 C CA . LEU A 1 173 ? 13.213 4.630 18.955 1.00 77.56 173 LEU A CA 1
ATOM 1260 C C . LEU A 1 173 ? 13.232 4.586 20.489 1.00 77.56 173 LEU A C 1
ATOM 1262 O O . LEU A 1 173 ? 12.155 4.480 21.093 1.00 77.56 173 LEU A O 1
ATOM 1266 N N . PRO A 1 174 ? 14.412 4.670 21.129 1.00 79.31 174 PRO A N 1
ATOM 1267 C CA . PRO A 1 174 ? 14.475 4.793 22.575 1.00 79.31 174 PRO A CA 1
ATOM 1268 C C . PRO A 1 174 ? 13.626 5.998 22.980 1.00 79.31 174 PRO A C 1
ATOM 1270 O O . PRO A 1 174 ? 13.813 7.102 22.461 1.00 79.31 174 PRO A O 1
ATOM 1273 N N . HIS A 1 175 ? 12.648 5.775 23.862 1.00 73.44 175 HIS A N 1
ATOM 1274 C CA . HIS A 1 175 ? 11.897 6.879 24.441 1.00 73.44 175 HIS A CA 1
ATOM 1275 C C . HIS A 1 175 ? 12.910 7.736 25.181 1.00 73.44 175 HIS A C 1
ATOM 1277 O O . HIS A 1 175 ? 13.544 7.275 26.131 1.00 73.44 175 HIS A O 1
ATOM 1283 N N . ARG A 1 176 ? 13.111 8.967 24.707 1.00 70.19 176 ARG A N 1
ATOM 1284 C CA . ARG A 1 176 ? 13.906 9.940 25.440 1.00 70.19 176 ARG A CA 1
ATOM 1285 C C . ARG A 1 176 ? 13.124 10.198 26.717 1.00 70.19 176 ARG A C 1
ATOM 1287 O O . ARG A 1 176 ? 12.119 10.903 26.672 1.00 70.19 176 ARG A O 1
ATOM 1294 N N . ALA A 1 177 ? 13.523 9.541 27.806 1.00 67.75 177 ALA A N 1
ATOM 1295 C CA . ALA A 1 177 ? 12.972 9.811 29.120 1.00 67.75 177 ALA A CA 1
ATOM 1296 C C . ALA A 1 177 ? 13.043 11.328 29.297 1.00 67.75 177 ALA A C 1
ATOM 1298 O O . ALA A 1 177 ? 14.120 11.919 29.153 1.00 67.75 177 ALA A O 1
ATOM 1299 N N . GLY A 1 178 ? 11.880 11.961 29.464 1.00 73.50 178 GLY A N 1
ATOM 1300 C CA . GLY A 1 178 ? 11.833 13.386 29.757 1.00 73.50 178 GLY A CA 1
ATOM 1301 C C . GLY A 1 178 ? 12.736 13.666 30.959 1.00 73.50 178 GLY A C 1
ATOM 1302 O O . GLY A 1 178 ? 12.930 12.760 31.779 1.00 73.50 178 GLY A O 1
ATOM 1303 N N . PRO A 1 179 ? 13.334 14.866 31.057 1.00 69.12 179 PRO A N 1
ATOM 1304 C CA . PRO A 1 179 ? 14.113 15.217 32.236 1.00 69.12 179 PRO A CA 1
ATOM 1305 C C . PRO A 1 179 ? 13.245 14.923 33.458 1.00 69.12 179 PRO A C 1
ATOM 1307 O O . PRO A 1 179 ? 12.115 15.409 33.532 1.00 69.12 179 PRO A O 1
ATOM 1310 N N . ALA A 1 180 ? 13.738 14.051 34.343 1.00 68.94 180 ALA A N 1
ATOM 1311 C CA . ALA A 1 180 ? 13.071 13.753 35.597 1.00 68.94 180 ALA A CA 1
ATOM 1312 C C . ALA A 1 180 ? 12.770 15.102 36.252 1.00 68.94 180 ALA A C 1
ATOM 1314 O O . ALA A 1 180 ? 13.694 15.883 36.495 1.00 68.94 180 ALA A O 1
ATOM 1315 N N . GLY A 1 181 ? 11.480 15.414 36.405 1.00 75.38 181 GLY A N 1
ATOM 1316 C CA . GLY A 1 181 ? 11.058 16.655 37.039 1.00 75.38 181 GLY A CA 1
ATOM 1317 C C . GLY A 1 181 ? 11.772 16.789 38.385 1.00 75.38 181 GLY A C 1
ATOM 1318 O O . GLY A 1 181 ? 12.049 15.760 39.011 1.00 75.38 181 GLY A O 1
ATOM 1319 N N . PRO A 1 182 ? 12.136 18.015 38.799 1.00 70.88 182 PRO A N 1
ATOM 1320 C CA . PRO A 1 182 ? 12.862 18.218 40.042 1.00 70.88 182 PRO A CA 1
ATOM 1321 C C . PRO A 1 182 ? 12.091 17.529 41.166 1.00 70.88 182 PRO A C 1
ATOM 1323 O O . PRO A 1 182 ? 10.910 17.803 41.367 1.00 70.88 182 PRO A O 1
ATOM 1326 N N . ALA A 1 183 ? 12.755 16.587 41.837 1.00 68.69 183 ALA A N 1
ATOM 1327 C CA . ALA A 1 183 ? 12.236 15.981 43.048 1.00 68.69 183 ALA A CA 1
ATOM 1328 C C . ALA A 1 183 ? 11.945 17.125 44.022 1.00 68.69 183 ALA A C 1
ATOM 1330 O O . ALA A 1 183 ? 12.869 17.849 44.400 1.00 68.69 183 ALA A O 1
ATOM 1331 N N . GLU A 1 184 ? 10.670 17.335 44.353 1.00 65.56 184 GLU A N 1
ATOM 1332 C CA . GLU A 1 184 ? 10.288 18.274 45.400 1.00 65.56 184 GLU A CA 1
ATOM 1333 C C . GLU A 1 184 ? 11.003 17.849 46.683 1.00 65.56 184 GLU A C 1
ATOM 1335 O O . GLU A 1 184 ? 10.746 16.782 47.244 1.00 65.56 184 GLU A O 1
ATOM 1340 N N . ALA A 1 185 ? 11.974 18.665 47.086 1.00 67.44 185 ALA A N 1
ATOM 1341 C CA . ALA A 1 185 ? 12.618 18.567 48.377 1.00 67.44 185 ALA A CA 1
ATOM 1342 C C . ALA A 1 185 ? 11.607 19.049 49.423 1.00 67.44 185 ALA A C 1
ATOM 1344 O O . ALA A 1 185 ? 11.287 20.238 49.469 1.00 67.44 185 ALA A O 1
ATOM 1345 N N . GLY A 1 186 ? 11.075 18.100 50.195 1.00 73.44 186 GLY A N 1
ATOM 1346 C CA . GLY A 1 186 ? 10.400 18.361 51.466 1.00 73.44 186 GLY A CA 1
ATOM 1347 C C . GLY A 1 186 ? 11.391 18.545 52.605 1.00 73.44 186 GLY A C 1
ATOM 1348 O O . GLY A 1 186 ? 12.530 18.034 52.485 1.00 73.44 186 GLY A O 1
#

Secondary structure (DSSP, 8-state):
--HHHHHHHHHHHHHTT--HHHHHHHHT--HHHHHHHHHHHHHHTS-S-------------------------------------------PPPP-----------TTTT--GGG-HHHHHHHHHHHTTT--HHHHHHHHHHHHHHHHHHHHHHTSS-TTS----------PPP--PPP-------

pLDDT: mean 74.2, std 18.38, range [40.09, 97.56]